Protein AF-A0A7V5UKC3-F1 (afdb_monomer_lite)

Secondary structure (DSSP, 8-state):
--------SSSSS------------HHHHHHHHHHHHHHHHHHHHHHHSSS-EEEEHHHHHHHHHHHHHHHHHHTHHHHT--HHHHHHHTTHHHHHHHHHHHHHHHHHHHHS--EEEEES--HHHHHHHHHHHHHHH-TT-EEETTEEEETTTTEEEEEEEEGGGTEEEEEE-SS---HHHHHHHHHHHHHHTT-

Foldseek 3Di:
DDDDDDPPPPPPPCDDPPDPPPPVPVVLVCQQQVLVVVLVVVVVVVLVDQAWDKDKVLVVLLSVLVSNVSNVVRPCVVVPDDVVCCVVPPPVVVVVVVVVSVVVSVVCSVPDFTKMKIFNAAPVRCVVLLVVLLCVLAVPWDDDPQWIDRVVLQFIWGWDGDPVSNMIMTTGPDPGHDPVSSVVSRVSSVVSSRD

Structure (mmCIF, N/CA/C/O backbone):
data_AF-A0A7V5UKC3-F1
#
_entry.id   AF-A0A7V5UKC3-F1
#
loop_
_atom_site.group_PDB
_atom_site.id
_atom_site.type_symbol
_atom_site.label_atom_id
_atom_site.label_alt_id
_atom_site.label_comp_id
_atom_site.label_asym_id
_atom_site.label_entity_id
_atom_site.label_seq_id
_atom_site.pdbx_PDB_ins_code
_atom_site.Cartn_x
_atom_site.Cartn_y
_atom_site.Cartn_z
_atom_site.occupancy
_atom_site.B_iso_or_equiv
_atom_site.auth_seq_id
_atom_site.auth_comp_id
_atom_site.auth_asym_id
_atom_site.auth_atom_id
_atom_site.pdbx_PDB_model_num
ATOM 1 N N . MET A 1 1 ? 51.705 -42.971 -57.603 1.00 43.75 1 MET A N 1
ATOM 2 C CA . MET A 1 1 ? 52.436 -42.879 -56.312 1.00 43.75 1 MET A CA 1
ATOM 3 C C . MET A 1 1 ? 53.560 -41.863 -56.487 1.00 43.75 1 MET A C 1
ATOM 5 O O . MET A 1 1 ? 54.234 -42.033 -57.495 1.00 43.75 1 MET A O 1
ATOM 9 N N . PRO A 1 2 ? 53.823 -40.864 -55.609 1.00 51.56 2 PRO A N 1
ATOM 10 C CA . PRO A 1 2 ? 53.130 -40.350 -54.404 1.00 51.56 2 PRO A CA 1
ATOM 11 C C . PRO A 1 2 ? 52.505 -38.937 -54.649 1.00 51.56 2 PRO A C 1
ATOM 13 O O . PRO A 1 2 ? 52.935 -38.226 -55.543 1.00 51.56 2 PRO A O 1
ATOM 16 N N . ILE A 1 3 ? 51.357 -38.528 -54.089 1.00 47.09 3 ILE A N 1
ATOM 17 C CA . ILE A 1 3 ? 50.979 -38.151 -52.702 1.00 47.09 3 ILE A CA 1
ATOM 18 C C . ILE A 1 3 ? 51.255 -36.666 -52.338 1.00 47.09 3 ILE A C 1
ATOM 20 O O . ILE A 1 3 ? 52.385 -36.247 -52.128 1.00 47.09 3 ILE A O 1
ATOM 24 N N . ARG A 1 4 ? 50.137 -35.945 -52.124 1.00 51.38 4 ARG A N 1
ATOM 25 C CA . ARG A 1 4 ? 49.897 -34.779 -51.237 1.00 51.38 4 ARG A CA 1
ATOM 26 C C . ARG A 1 4 ? 50.680 -33.475 -51.464 1.00 51.38 4 ARG A C 1
ATOM 28 O O . ARG A 1 4 ? 51.727 -33.265 -50.861 1.00 51.38 4 ARG A O 1
ATOM 35 N N . ARG A 1 5 ? 49.981 -32.460 -51.994 1.00 50.12 5 ARG A N 1
ATOM 36 C CA . ARG A 1 5 ? 50.023 -31.099 -51.417 1.00 50.12 5 ARG A CA 1
ATOM 37 C C . ARG A 1 5 ? 48.633 -30.467 -51.321 1.00 50.12 5 ARG A C 1
ATOM 39 O O . ARG A 1 5 ? 48.164 -29.780 -52.210 1.00 50.12 5 ARG A O 1
ATOM 46 N N . ARG A 1 6 ? 48.039 -30.705 -50.148 1.00 49.28 6 ARG A N 1
ATOM 47 C CA . ARG A 1 6 ? 47.403 -29.699 -49.279 1.00 49.28 6 ARG A CA 1
ATOM 48 C C . ARG A 1 6 ? 46.401 -28.741 -49.945 1.00 49.28 6 ARG A C 1
ATOM 50 O O . ARG A 1 6 ? 46.658 -27.553 -50.091 1.00 49.28 6 ARG A O 1
ATOM 57 N N . SER A 1 7 ? 45.193 -29.260 -50.133 1.00 48.78 7 SER A N 1
ATOM 58 C CA . SER A 1 7 ? 43.919 -28.549 -49.980 1.00 48.78 7 SER A CA 1
ATOM 59 C C . SER A 1 7 ? 43.815 -27.897 -48.588 1.00 48.78 7 SER A C 1
ATOM 61 O O . SER A 1 7 ? 43.267 -28.471 -47.647 1.00 48.78 7 SER A O 1
ATOM 63 N N . ARG A 1 8 ? 44.406 -26.713 -48.415 1.00 51.09 8 ARG A N 1
ATOM 64 C CA . ARG A 1 8 ? 44.384 -25.959 -47.149 1.00 51.09 8 ARG A CA 1
ATOM 65 C C . ARG A 1 8 ? 43.818 -24.550 -47.351 1.00 51.09 8 ARG A C 1
ATOM 67 O O . ARG A 1 8 ? 44.411 -23.584 -46.899 1.00 51.09 8 ARG A O 1
ATOM 74 N N . LEU A 1 9 ? 42.688 -24.452 -48.054 1.00 49.91 9 LEU A N 1
ATOM 75 C CA . LEU A 1 9 ? 41.934 -23.203 -48.255 1.00 49.91 9 LEU A CA 1
ATOM 76 C C . LEU A 1 9 ? 40.407 -23.413 -48.178 1.00 49.91 9 LEU A C 1
ATOM 78 O O . LEU A 1 9 ? 39.648 -22.678 -48.790 1.00 49.91 9 LEU A O 1
ATOM 82 N N . LEU A 1 10 ? 39.940 -24.419 -47.429 1.00 46.25 10 LEU A N 1
ATOM 83 C CA . LEU A 1 10 ? 38.507 -24.651 -47.169 1.00 46.25 10 LEU A CA 1
ATOM 84 C C . LEU A 1 10 ? 38.245 -25.011 -45.696 1.00 46.25 10 LEU A C 1
ATOM 86 O O . LEU A 1 10 ? 37.419 -25.860 -45.389 1.00 46.25 10 LEU A O 1
ATOM 90 N N . HIS A 1 11 ? 38.986 -24.400 -44.767 1.00 45.22 11 HIS A N 1
ATOM 91 C CA . HIS A 1 11 ? 38.807 -24.642 -43.327 1.00 45.22 11 HIS A CA 1
ATOM 92 C C . HIS A 1 11 ? 38.872 -23.359 -42.484 1.00 45.22 11 HIS A C 1
ATOM 94 O O . HIS A 1 11 ? 39.300 -23.387 -41.338 1.00 45.22 11 HIS A O 1
ATOM 100 N N . SER A 1 12 ? 38.453 -22.225 -43.054 1.00 47.75 12 SER A N 1
ATOM 101 C CA . SER A 1 12 ? 38.403 -20.927 -42.361 1.00 47.75 12 SER A CA 1
ATOM 102 C C . SER A 1 12 ? 37.066 -20.206 -42.581 1.00 47.75 12 SER A C 1
ATOM 104 O O . SER A 1 12 ? 37.036 -19.001 -42.797 1.00 47.75 12 SER A O 1
ATOM 106 N N . ALA A 1 13 ? 35.959 -20.949 -42.593 1.00 46.34 13 ALA A N 1
ATOM 107 C CA . ALA A 1 13 ? 34.610 -20.377 -42.679 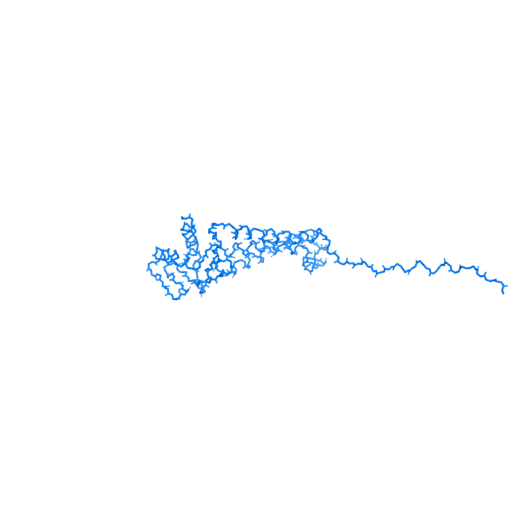1.00 46.34 13 ALA A CA 1
ATOM 108 C C . ALA A 1 13 ? 33.575 -21.229 -41.924 1.00 46.34 13 ALA A C 1
ATOM 110 O O . ALA A 1 13 ? 32.443 -21.390 -42.361 1.00 46.34 13 ALA A O 1
ATOM 111 N N . CYS A 1 14 ? 33.983 -21.820 -40.803 1.00 44.91 14 CYS A N 1
ATOM 112 C CA . CYS A 1 14 ? 33.059 -22.435 -39.857 1.00 44.91 14 CYS A CA 1
ATOM 113 C C . CYS A 1 14 ? 33.517 -22.031 -38.454 1.00 44.91 14 CYS A C 1
ATOM 115 O O . CYS A 1 14 ? 34.007 -22.848 -37.677 1.00 44.91 14 CYS A O 1
ATOM 117 N N . GLU A 1 15 ? 33.469 -20.720 -38.189 1.00 48.25 15 GLU A N 1
ATOM 118 C CA . GLU A 1 15 ? 33.392 -20.251 -36.810 1.00 48.25 15 GLU A CA 1
ATOM 119 C C . GLU A 1 15 ? 32.086 -20.787 -36.214 1.00 48.25 15 GLU A C 1
ATOM 121 O O . GLU A 1 15 ? 31.033 -20.713 -36.860 1.00 48.25 15 GLU A O 1
ATOM 126 N N . PRO A 1 16 ? 32.132 -21.362 -35.008 1.00 45.09 16 PRO A N 1
ATOM 127 C CA . PRO A 1 16 ? 30.954 -21.914 -34.384 1.00 45.09 16 PRO A CA 1
ATOM 128 C C . PRO A 1 16 ? 30.033 -20.763 -33.966 1.00 45.09 16 PRO A C 1
ATOM 130 O O . PRO A 1 16 ? 30.313 -20.020 -33.029 1.00 45.09 16 PRO A O 1
ATOM 133 N N . LEU A 1 17 ? 28.887 -20.667 -34.643 1.00 48.59 17 LEU A N 1
ATOM 134 C CA . LEU A 1 17 ? 27.650 -20.028 -34.181 1.00 48.59 17 LEU A CA 1
ATOM 135 C C . LEU A 1 17 ? 27.109 -20.755 -32.928 1.00 48.59 17 LEU A C 1
ATOM 137 O O . LEU A 1 17 ? 26.008 -21.295 -32.920 1.00 48.59 17 LEU A O 1
ATOM 141 N N . LEU A 1 18 ? 27.907 -20.819 -31.865 1.00 47.59 18 LEU A N 1
ATOM 142 C CA . LEU A 1 18 ? 27.577 -21.417 -30.573 1.00 47.59 18 LEU A CA 1
ATOM 143 C C . LEU A 1 18 ? 28.137 -20.493 -29.498 1.00 47.59 18 LEU A C 1
ATOM 145 O O . LEU A 1 18 ? 29.293 -20.606 -29.105 1.00 47.59 18 LEU A O 1
ATOM 149 N N . GLY A 1 19 ? 27.314 -19.545 -29.052 1.00 42.69 19 GLY A N 1
ATOM 150 C CA . GLY A 1 19 ? 27.711 -18.661 -27.961 1.00 42.69 19 GLY A CA 1
ATOM 151 C C . GLY A 1 19 ? 27.023 -17.308 -27.886 1.00 42.69 19 GLY A C 1
ATOM 152 O O . GLY A 1 19 ? 27.437 -16.495 -27.071 1.00 42.69 19 GLY A O 1
ATOM 153 N N . ARG A 1 20 ? 25.951 -17.040 -28.645 1.00 44.97 20 ARG A N 1
ATOM 154 C CA . ARG A 1 20 ? 25.008 -15.979 -28.257 1.00 44.97 20 ARG A CA 1
ATOM 155 C C . ARG A 1 20 ? 24.122 -16.524 -27.137 1.00 44.97 20 ARG A C 1
ATOM 157 O O . ARG A 1 20 ? 22.919 -16.685 -27.299 1.00 44.97 20 ARG A O 1
ATOM 164 N N . SER A 1 21 ? 24.746 -16.881 -26.015 1.00 45.66 21 SER A N 1
ATOM 165 C CA . SER A 1 21 ? 24.025 -16.948 -24.757 1.00 45.66 21 SER A CA 1
ATOM 166 C C . SER A 1 21 ? 23.464 -15.552 -24.570 1.00 45.66 21 SER A C 1
ATOM 168 O O . SER A 1 21 ? 24.220 -14.598 -24.404 1.00 45.66 21 SER A O 1
ATOM 170 N N . SER A 1 22 ? 22.147 -15.426 -24.649 1.00 51.44 22 SER A N 1
ATOM 171 C CA . SER A 1 22 ? 21.369 -14.314 -24.116 1.00 51.44 22 SER A CA 1
ATOM 172 C C . SER A 1 22 ? 21.544 -14.287 -22.592 1.00 51.44 22 SER A C 1
ATOM 174 O O . SER A 1 22 ? 20.605 -14.436 -21.818 1.00 51.44 22 SER A O 1
ATOM 176 N N . ALA A 1 23 ? 22.795 -14.166 -22.146 1.00 50.47 23 ALA A N 1
ATOM 177 C CA . ALA A 1 23 ? 23.121 -13.738 -20.814 1.00 50.47 23 ALA A CA 1
ATOM 178 C C . ALA A 1 23 ? 22.659 -12.291 -20.787 1.00 50.47 23 ALA A C 1
ATOM 180 O O . ALA A 1 23 ? 23.268 -11.429 -21.412 1.00 50.47 23 ALA A O 1
ATOM 181 N N . ILE A 1 24 ? 21.512 -12.056 -20.157 1.00 56.19 24 ILE A N 1
ATOM 182 C CA . ILE A 1 24 ? 21.111 -10.714 -19.759 1.00 56.19 24 ILE A CA 1
ATOM 183 C C . ILE A 1 24 ? 22.354 -10.082 -19.133 1.00 56.19 24 ILE A C 1
ATOM 185 O O . ILE A 1 24 ? 22.892 -10.647 -18.176 1.00 56.19 24 ILE A O 1
ATOM 189 N N . ASP A 1 25 ? 22.837 -8.980 -19.711 1.00 64.69 25 ASP A N 1
ATOM 190 C CA . ASP A 1 25 ? 24.032 -8.308 -19.216 1.00 64.69 25 ASP A CA 1
ATOM 191 C C . ASP A 1 25 ? 23.873 -8.119 -17.702 1.00 64.69 25 ASP A C 1
ATOM 193 O O . ASP A 1 25 ? 22.851 -7.576 -17.265 1.00 64.69 25 ASP A O 1
ATOM 197 N N . PRO A 1 26 ? 24.830 -8.574 -16.872 1.00 61.25 26 PRO A N 1
ATOM 198 C CA . PRO A 1 26 ? 24.689 -8.541 -15.418 1.00 61.25 26 PRO A CA 1
ATOM 199 C C . PRO A 1 26 ? 24.327 -7.146 -14.904 1.00 61.25 26 PRO A C 1
ATOM 201 O O . PRO A 1 26 ? 23.575 -7.006 -13.944 1.00 61.25 26 PRO A O 1
ATOM 204 N N . LEU A 1 27 ? 24.803 -6.109 -15.596 1.00 58.09 27 LEU A N 1
ATOM 205 C CA . LEU A 1 27 ? 24.480 -4.711 -15.345 1.00 58.09 27 LEU A CA 1
ATOM 206 C C . LEU A 1 27 ? 22.993 -4.392 -15.597 1.00 58.09 27 LEU A C 1
ATOM 208 O O . LEU A 1 27 ? 22.346 -3.791 -14.742 1.00 58.09 27 LEU A O 1
ATOM 212 N N . HIS A 1 28 ? 22.433 -4.845 -16.721 1.00 58.34 28 HIS A N 1
ATOM 213 C CA . HIS A 1 28 ? 21.011 -4.692 -17.044 1.00 58.34 28 HIS A CA 1
ATOM 214 C C . HIS A 1 28 ? 20.133 -5.466 -16.061 1.00 58.34 28 HIS A C 1
ATOM 216 O O . HIS A 1 28 ? 19.150 -4.923 -15.562 1.00 58.34 28 HIS A O 1
ATOM 222 N N . LEU A 1 29 ? 20.527 -6.692 -15.702 1.00 63.44 29 LEU A N 1
ATOM 223 C CA . LEU A 1 29 ? 19.838 -7.486 -14.685 1.00 63.44 29 LEU A CA 1
ATOM 224 C C . LEU A 1 29 ? 19.842 -6.773 -13.321 1.00 63.44 29 LEU A C 1
ATOM 226 O O . LEU A 1 29 ? 18.815 -6.728 -12.651 1.00 63.44 29 LEU A O 1
ATOM 230 N N . SER A 1 30 ? 20.973 -6.175 -12.934 1.00 59.47 30 SER A N 1
ATOM 231 C CA . SER A 1 30 ? 21.142 -5.463 -11.657 1.00 59.47 30 SER A CA 1
ATOM 232 C C . SER A 1 30 ? 20.312 -4.183 -11.577 1.00 59.47 30 SER A C 1
ATOM 234 O O . SER A 1 30 ? 19.730 -3.895 -10.536 1.00 59.47 30 SER A O 1
ATOM 236 N N . ILE A 1 31 ? 20.223 -3.423 -12.671 1.00 61.62 31 ILE A N 1
ATOM 237 C CA . ILE A 1 31 ? 19.377 -2.221 -12.753 1.00 61.62 31 ILE A CA 1
ATOM 238 C C . ILE A 1 31 ? 17.894 -2.608 -12.710 1.00 61.62 31 ILE A C 1
ATOM 240 O O . ILE A 1 31 ? 17.093 -1.933 -12.065 1.00 61.62 31 ILE A O 1
ATOM 244 N N . ALA A 1 32 ? 17.539 -3.728 -13.341 1.00 59.28 32 ALA A N 1
ATOM 245 C CA . ALA A 1 32 ? 16.173 -4.224 -13.397 1.00 59.28 32 ALA A CA 1
ATOM 246 C C . ALA A 1 32 ? 15.708 -4.787 -12.033 1.00 59.28 32 ALA A C 1
ATOM 248 O O . ALA A 1 32 ? 14.597 -4.501 -11.589 1.00 59.28 32 ALA A O 1
ATOM 249 N N . LEU A 1 33 ? 16.553 -5.569 -11.349 1.00 59.69 33 LEU A N 1
ATOM 250 C CA . LEU A 1 33 ? 16.242 -6.203 -10.059 1.00 59.69 33 LEU A CA 1
ATOM 251 C C . LEU A 1 33 ? 16.568 -5.339 -8.841 1.00 59.69 33 LEU A C 1
ATOM 253 O O . LEU A 1 33 ? 16.040 -5.614 -7.768 1.00 59.69 33 LEU A O 1
ATOM 257 N N . GLY A 1 34 ? 17.416 -4.320 -8.972 1.00 61.44 34 GLY A N 1
ATOM 258 C CA . GLY A 1 34 ? 17.880 -3.497 -7.854 1.00 61.44 34 GLY A CA 1
ATOM 259 C C . GLY A 1 34 ? 16.736 -2.884 -7.040 1.00 61.44 34 GLY A C 1
ATOM 260 O O . GLY A 1 34 ? 16.675 -3.112 -5.832 1.00 61.44 34 GLY A O 1
ATOM 261 N N . PRO A 1 35 ? 15.781 -2.173 -7.664 1.00 62.56 35 PRO A N 1
ATOM 262 C CA . PRO A 1 35 ? 14.680 -1.555 -6.926 1.00 62.56 35 PRO A CA 1
ATOM 263 C C . PRO A 1 35 ? 13.723 -2.587 -6.309 1.00 62.56 35 PRO A C 1
ATOM 265 O O . PRO A 1 35 ? 13.251 -2.394 -5.188 1.00 62.56 35 PRO A O 1
ATOM 268 N N . LEU A 1 36 ? 13.499 -3.722 -6.983 1.00 60.12 36 LEU A N 1
ATOM 269 C CA . LEU A 1 36 ? 12.710 -4.839 -6.454 1.00 60.12 36 LEU A CA 1
ATOM 270 C C . LEU A 1 36 ? 13.391 -5.494 -5.244 1.00 60.12 36 LEU A C 1
ATOM 272 O O . LEU A 1 36 ? 12.741 -5.756 -4.233 1.00 60.12 36 LEU A O 1
ATOM 276 N N . ALA A 1 37 ? 14.703 -5.715 -5.316 1.00 59.25 37 ALA A N 1
ATOM 277 C CA . ALA A 1 37 ? 15.492 -6.251 -4.217 1.00 59.25 37 ALA A CA 1
ATOM 278 C C . ALA A 1 37 ? 15.480 -5.298 -3.016 1.00 59.25 37 ALA A C 1
ATOM 280 O O . ALA A 1 37 ? 15.270 -5.747 -1.894 1.00 59.25 37 ALA A O 1
ATOM 281 N N . VAL A 1 38 ? 15.616 -3.986 -3.241 1.00 66.38 38 VAL A N 1
ATOM 282 C CA . VAL A 1 38 ? 15.502 -2.969 -2.183 1.00 66.38 38 VAL A CA 1
ATOM 283 C C . VAL A 1 38 ? 14.120 -3.006 -1.529 1.00 66.38 38 VAL A C 1
ATOM 285 O O . VAL A 1 38 ? 14.041 -2.964 -0.304 1.00 66.38 38 VAL A O 1
ATOM 288 N N . TYR A 1 39 ? 13.043 -3.147 -2.307 1.00 65.56 39 TYR A N 1
ATOM 289 C CA . TYR A 1 39 ? 11.687 -3.272 -1.768 1.00 65.56 39 TYR A CA 1
ATOM 290 C C . TYR A 1 39 ? 11.511 -4.531 -0.914 1.00 65.56 39 TYR A C 1
ATOM 292 O O . TYR A 1 39 ? 11.032 -4.441 0.213 1.00 65.56 39 TYR A O 1
ATOM 300 N N . VAL A 1 40 ? 11.945 -5.696 -1.407 1.00 66.44 40 VAL A N 1
ATOM 301 C CA . VAL A 1 40 ? 11.857 -6.962 -0.660 1.00 66.44 40 VAL A CA 1
ATOM 302 C C . VAL A 1 40 ? 12.726 -6.922 0.599 1.00 66.44 40 VAL A C 1
ATOM 304 O O . VAL A 1 40 ? 12.301 -7.401 1.647 1.00 66.44 40 VAL A O 1
ATOM 307 N N . VAL A 1 41 ? 13.911 -6.310 0.533 1.00 65.88 41 VAL A N 1
ATOM 308 C CA . VAL A 1 41 ? 14.791 -6.120 1.694 1.00 65.88 41 VAL A CA 1
ATOM 309 C C . VAL A 1 41 ? 14.161 -5.165 2.706 1.00 65.88 41 VAL A C 1
ATOM 311 O O . VAL A 1 41 ? 14.159 -5.477 3.890 1.00 65.88 41 VAL A O 1
ATOM 314 N N . LEU A 1 42 ? 13.575 -4.044 2.276 1.00 64.88 42 LEU A N 1
ATOM 315 C CA . LEU A 1 42 ? 12.849 -3.125 3.159 1.00 64.88 42 LEU A CA 1
ATOM 316 C C . LEU A 1 42 ? 11.640 -3.799 3.805 1.00 64.88 42 LEU A C 1
ATOM 318 O O . LEU A 1 42 ? 11.467 -3.698 5.015 1.00 64.88 42 LEU A O 1
ATOM 322 N N . LEU A 1 43 ? 10.838 -4.527 3.028 1.00 64.38 43 LEU A N 1
ATOM 323 C CA . LEU A 1 43 ? 9.694 -5.278 3.535 1.00 64.38 43 LEU A CA 1
ATOM 324 C C . LEU A 1 43 ? 10.142 -6.362 4.525 1.00 64.38 43 LEU A C 1
ATOM 326 O O . LEU A 1 43 ? 9.538 -6.528 5.581 1.00 64.38 43 LEU A O 1
ATOM 330 N N . GLY A 1 44 ? 11.245 -7.049 4.225 1.00 58.22 44 GLY A N 1
ATOM 331 C CA . GLY A 1 44 ? 11.883 -8.013 5.116 1.00 58.22 44 GLY A CA 1
ATOM 332 C C . GLY A 1 44 ? 12.390 -7.374 6.409 1.00 58.22 44 GLY A C 1
ATOM 333 O O . GLY A 1 44 ? 12.148 -7.909 7.486 1.00 58.22 44 GLY A O 1
ATOM 334 N N . LEU A 1 45 ? 13.025 -6.202 6.334 1.00 61.00 45 LEU A N 1
ATOM 335 C CA . LEU A 1 45 ? 13.481 -5.433 7.497 1.00 61.00 45 LEU A CA 1
ATOM 336 C C . LEU A 1 45 ? 12.306 -4.946 8.353 1.00 61.00 45 LEU A C 1
ATOM 338 O O . LEU A 1 45 ? 12.377 -5.014 9.580 1.00 61.00 45 LEU A O 1
ATOM 342 N N . ILE A 1 46 ? 11.216 -4.499 7.728 1.00 64.44 46 ILE A N 1
ATOM 343 C CA . ILE A 1 46 ? 9.969 -4.116 8.403 1.00 64.44 46 ILE A CA 1
ATOM 344 C C . ILE A 1 46 ? 9.347 -5.333 9.097 1.00 64.44 46 ILE A C 1
ATOM 346 O O . ILE A 1 46 ? 8.940 -5.227 10.248 1.00 64.44 46 ILE A O 1
ATOM 350 N N . ASN A 1 47 ? 9.340 -6.498 8.448 1.00 60.28 47 ASN A N 1
ATOM 351 C CA . ASN A 1 47 ? 8.811 -7.738 9.018 1.00 60.28 47 ASN A CA 1
ATOM 352 C C . ASN A 1 47 ? 9.692 -8.307 10.153 1.00 60.28 47 ASN A C 1
ATOM 354 O O . ASN A 1 47 ? 9.194 -8.908 11.100 1.00 60.28 47 ASN A O 1
ATOM 358 N N . ILE A 1 48 ? 11.012 -8.093 10.096 1.00 56.91 48 ILE A N 1
ATOM 359 C CA . ILE A 1 48 ? 11.960 -8.442 11.172 1.00 56.91 48 ILE A CA 1
ATOM 360 C C . ILE A 1 48 ? 11.879 -7.442 12.340 1.00 56.91 48 ILE A C 1
ATOM 362 O O . ILE A 1 48 ? 12.243 -7.760 13.478 1.00 56.91 48 ILE A O 1
ATOM 366 N N . SER A 1 49 ? 11.391 -6.228 12.084 1.00 49.59 49 SER A N 1
ATOM 367 C CA . SER A 1 49 ? 11.246 -5.197 13.104 1.00 49.59 49 SER A CA 1
ATOM 368 C C . SER A 1 49 ? 10.126 -5.557 14.078 1.00 49.59 49 SER A C 1
ATOM 370 O O . SER A 1 49 ? 8.973 -5.732 13.709 1.00 49.59 49 SER A O 1
ATOM 372 N N . ARG A 1 50 ? 10.450 -5.603 15.374 1.00 53.47 50 ARG A N 1
ATOM 373 C CA . ARG A 1 50 ? 9.507 -5.963 16.452 1.00 53.47 50 ARG A CA 1
ATOM 374 C C . ARG A 1 50 ? 8.473 -4.877 16.786 1.00 53.47 50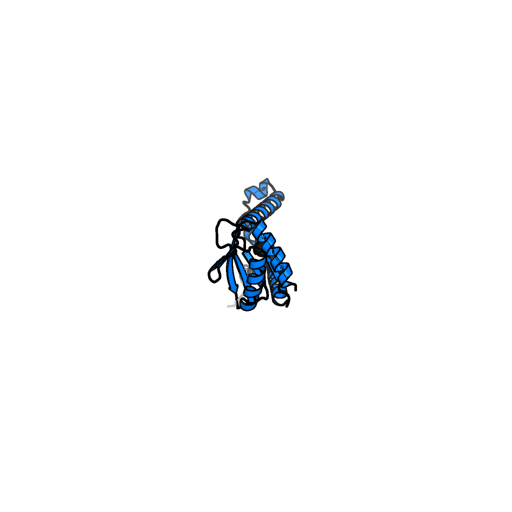 ARG A C 1
ATOM 376 O O . ARG A 1 50 ? 7.799 -4.986 17.805 1.00 53.47 50 ARG A O 1
ATOM 383 N N . ARG A 1 51 ? 8.379 -3.807 15.991 1.00 49.22 51 ARG A N 1
ATOM 384 C CA . ARG A 1 51 ? 7.464 -2.684 16.238 1.00 49.22 51 ARG A CA 1
ATOM 385 C C . ARG A 1 51 ? 6.292 -2.766 15.262 1.00 49.22 51 ARG A C 1
ATOM 387 O O . ARG A 1 51 ? 6.553 -2.920 14.070 1.00 49.22 51 ARG A O 1
ATOM 394 N N . PRO A 1 52 ? 5.039 -2.661 15.731 1.00 57.94 52 PRO A N 1
ATOM 395 C CA . PRO A 1 52 ? 3.882 -2.667 14.849 1.00 57.94 52 PRO A CA 1
ATOM 396 C C . PRO A 1 52 ? 3.961 -1.456 13.914 1.00 57.94 52 PRO A C 1
ATOM 398 O O . PRO A 1 52 ? 3.974 -0.303 14.351 1.00 57.94 52 PRO A O 1
ATOM 401 N N . LEU A 1 53 ? 4.087 -1.728 12.617 1.00 63.19 53 LEU A N 1
ATOM 402 C CA . LEU A 1 53 ? 4.179 -0.710 11.578 1.00 63.19 53 LEU A CA 1
ATOM 403 C C . LEU A 1 53 ? 2.902 -0.736 10.752 1.00 63.19 53 LEU A C 1
ATOM 405 O O . LEU A 1 53 ? 2.508 -1.757 10.192 1.00 63.19 53 LEU A O 1
ATOM 409 N N . MET A 1 54 ? 2.263 0.422 10.704 1.00 64.12 54 MET A N 1
ATOM 410 C CA . MET A 1 54 ? 1.018 0.645 9.997 1.00 64.12 54 MET A CA 1
ATOM 411 C C . MET A 1 54 ? 1.323 1.386 8.703 1.00 64.12 54 MET A C 1
ATOM 413 O O . MET A 1 54 ? 1.956 2.443 8.716 1.00 64.12 54 MET A O 1
ATOM 417 N N . THR A 1 55 ? 0.892 0.832 7.579 1.00 67.12 55 THR A N 1
ATOM 418 C CA . THR A 1 55 ? 1.052 1.466 6.270 1.00 67.12 55 THR A CA 1
ATOM 419 C C . THR A 1 55 ? -0.233 1.338 5.472 1.00 67.12 55 THR A C 1
ATOM 421 O O . THR A 1 55 ? -0.950 0.336 5.540 1.00 67.12 55 THR A O 1
ATOM 424 N N . SER A 1 56 ? -0.557 2.390 4.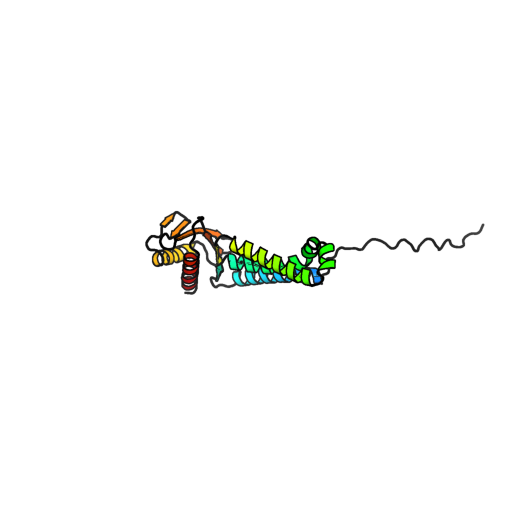723 1.00 71.69 56 SER A N 1
ATOM 425 C CA . SER A 1 56 ? -1.663 2.339 3.783 1.00 71.69 56 SER A CA 1
ATOM 426 C C . SER A 1 56 ? -1.256 1.477 2.592 1.00 71.69 56 SER A C 1
ATOM 428 O O . SER A 1 56 ? -0.163 1.606 2.039 1.00 71.69 56 SER A O 1
ATOM 430 N N . GLY A 1 57 ? -2.150 0.608 2.135 1.00 62.69 57 GLY A N 1
ATOM 431 C CA . GLY A 1 57 ? -1.863 -0.233 0.979 1.00 62.69 57 GLY A CA 1
ATOM 432 C C . GLY A 1 57 ? -1.727 0.545 -0.329 1.00 62.69 57 GLY A C 1
ATOM 433 O O . GLY A 1 57 ? -1.295 -0.043 -1.317 1.00 62.69 57 GLY A O 1
ATOM 434 N N . ALA A 1 58 ? -2.073 1.838 -0.339 1.00 61.84 58 ALA A N 1
ATOM 435 C CA . ALA A 1 58 ? -1.744 2.776 -1.408 1.00 61.84 58 ALA A CA 1
ATOM 436 C C . ALA A 1 58 ? -0.258 3.176 -1.383 1.00 61.84 58 ALA A C 1
ATOM 438 O O . ALA A 1 58 ? 0.370 3.208 -2.437 1.00 61.84 58 ALA A O 1
ATOM 439 N N . ARG A 1 59 ? 0.334 3.421 -0.200 1.00 64.25 59 ARG A N 1
ATOM 440 C CA . ARG A 1 59 ? 1.789 3.635 -0.061 1.00 64.25 59 ARG A CA 1
ATOM 441 C C . ARG A 1 59 ? 2.569 2.376 -0.424 1.00 64.25 59 ARG A C 1
ATOM 443 O O . ARG A 1 59 ? 3.569 2.480 -1.121 1.00 64.25 59 ARG A O 1
ATOM 450 N N . ASP A 1 60 ? 2.082 1.213 -0.000 1.00 65.38 60 ASP A N 1
ATOM 451 C CA . ASP A 1 60 ? 2.656 -0.091 -0.357 1.00 65.38 60 ASP A CA 1
ATOM 452 C C . ASP A 1 60 ? 2.618 -0.322 -1.878 1.00 65.38 60 ASP A C 1
ATOM 454 O O . ASP A 1 60 ? 3.637 -0.613 -2.496 1.00 65.38 60 ASP A O 1
ATOM 458 N N . LEU A 1 61 ? 1.471 -0.053 -2.517 1.00 65.00 61 LEU A N 1
ATOM 459 C CA . LEU A 1 61 ? 1.322 -0.157 -3.971 1.00 65.00 61 LEU A CA 1
ATOM 460 C C . LEU A 1 61 ? 2.186 0.858 -4.730 1.00 65.00 61 LEU A C 1
ATOM 462 O O . LEU A 1 61 ? 2.748 0.521 -5.767 1.00 65.00 61 LEU A O 1
ATOM 466 N N . ALA A 1 62 ? 2.31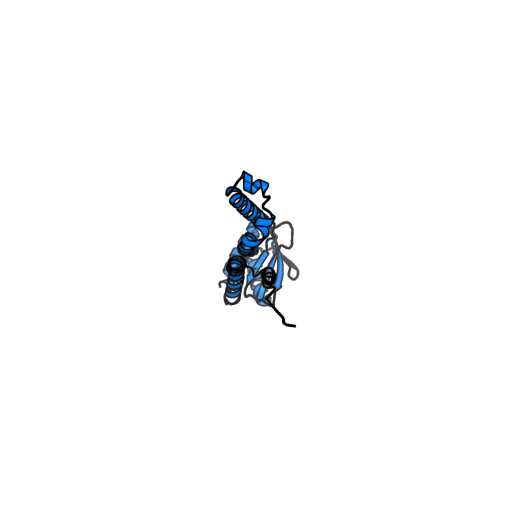3 2.086 -4.223 1.00 61.69 62 ALA A N 1
ATOM 467 C CA . ALA A 1 62 ? 3.179 3.101 -4.812 1.00 61.69 62 ALA A CA 1
ATOM 468 C C . ALA A 1 62 ? 4.660 2.715 -4.689 1.00 61.69 62 ALA A C 1
ATOM 470 O O . ALA A 1 62 ? 5.404 2.833 -5.659 1.00 61.69 62 ALA A O 1
ATOM 471 N N . ALA A 1 63 ? 5.082 2.204 -3.530 1.00 66.44 63 ALA A N 1
ATOM 472 C CA . ALA A 1 63 ? 6.436 1.708 -3.317 1.00 66.44 63 ALA A CA 1
ATOM 473 C C . ALA A 1 63 ? 6.737 0.495 -4.208 1.00 66.44 63 ALA A C 1
ATOM 475 O O . ALA A 1 63 ? 7.798 0.444 -4.824 1.00 66.44 63 ALA A O 1
ATOM 476 N N . LEU A 1 64 ? 5.784 -0.428 -4.355 1.00 66.56 64 LEU A N 1
ATOM 477 C CA . LEU A 1 64 ? 5.888 -1.565 -5.265 1.00 66.56 64 LEU A CA 1
ATOM 478 C C . LEU A 1 64 ? 5.917 -1.118 -6.734 1.00 66.56 64 LEU A C 1
ATOM 480 O O . LEU A 1 64 ? 6.707 -1.633 -7.516 1.00 66.56 64 LEU A O 1
ATOM 484 N N . GLY A 1 65 ? 5.122 -0.118 -7.113 1.00 63.50 65 GLY A N 1
ATOM 485 C CA . GLY A 1 65 ? 5.152 0.479 -8.449 1.00 63.50 65 GLY A CA 1
ATOM 486 C C . GLY A 1 65 ? 6.482 1.165 -8.763 1.00 63.50 65 GLY A C 1
ATOM 487 O O . GLY A 1 65 ? 7.027 0.979 -9.848 1.00 63.50 65 GLY A O 1
ATOM 488 N N . LEU A 1 66 ? 7.060 1.886 -7.797 1.00 64.62 66 LEU A N 1
ATOM 489 C CA . LEU A 1 66 ? 8.413 2.439 -7.906 1.00 64.62 66 LEU A CA 1
ATOM 490 C C . LEU A 1 66 ? 9.469 1.330 -7.980 1.00 64.62 66 LEU A C 1
ATOM 492 O O . LEU A 1 66 ? 10.392 1.419 -8.786 1.00 64.62 66 LEU A O 1
ATOM 496 N N . ALA A 1 67 ? 9.318 0.254 -7.212 1.00 62.59 67 ALA A N 1
ATOM 497 C CA . ALA A 1 67 ? 10.213 -0.898 -7.260 1.00 62.59 67 ALA A CA 1
ATOM 498 C C . ALA A 1 67 ? 10.140 -1.648 -8.604 1.00 62.59 67 ALA A C 1
ATOM 500 O O . ALA A 1 67 ? 11.152 -2.114 -9.119 1.00 62.59 67 ALA A O 1
ATOM 501 N N . LEU A 1 68 ? 8.958 -1.721 -9.217 1.00 65.44 68 LEU A N 1
ATOM 502 C CA . LEU A 1 68 ? 8.770 -2.303 -10.546 1.00 65.44 68 LEU A CA 1
ATOM 503 C C . LEU A 1 68 ? 9.162 -1.347 -11.680 1.00 65.44 68 LEU A C 1
ATOM 505 O O . LEU A 1 68 ? 9.443 -1.808 -12.786 1.00 65.44 68 LEU A O 1
ATOM 509 N N . SER A 1 69 ? 9.247 -0.037 -11.419 1.00 63.44 69 SER A N 1
ATOM 510 C CA . SER A 1 69 ? 9.626 0.953 -12.435 1.00 63.44 69 SER A CA 1
ATOM 511 C C . SER A 1 69 ? 11.022 0.691 -13.018 1.00 63.44 69 SER A C 1
ATOM 513 O O . SER A 1 69 ? 11.221 0.869 -14.217 1.00 63.44 69 SER A O 1
ATOM 515 N N . GLY A 1 70 ? 11.955 0.151 -12.221 1.00 60.31 70 GLY A N 1
ATOM 516 C CA . GLY A 1 70 ? 13.280 -0.266 -12.702 1.00 60.31 70 GLY A CA 1
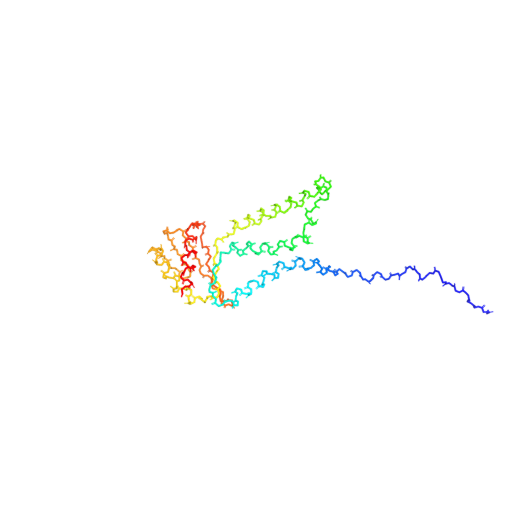ATOM 517 C C . GLY A 1 70 ? 13.234 -1.424 -13.701 1.00 60.31 70 GLY A C 1
ATOM 518 O O . GLY A 1 70 ? 13.993 -1.441 -14.667 1.00 60.31 70 GLY A O 1
ATOM 519 N N . TRP A 1 71 ? 12.287 -2.350 -13.532 1.00 56.72 71 TRP A N 1
ATOM 520 C CA . TRP A 1 71 ? 12.054 -3.453 -14.470 1.00 56.72 71 TRP A CA 1
ATOM 521 C C . TRP A 1 71 ? 11.450 -2.960 -15.794 1.00 56.72 71 TRP A C 1
ATOM 523 O O . TRP A 1 71 ? 11.731 -3.496 -16.866 1.00 56.72 71 TRP A O 1
ATOM 533 N N . MET A 1 72 ? 10.672 -1.881 -15.728 1.00 59.16 72 MET A N 1
ATOM 534 C CA . MET A 1 72 ? 10.041 -1.244 -16.883 1.00 59.16 72 MET A CA 1
ATOM 535 C C . MET A 1 72 ? 11.005 -0.463 -17.772 1.00 59.16 72 MET A C 1
ATOM 537 O O . MET A 1 72 ? 10.814 -0.404 -18.986 1.00 59.16 72 MET A O 1
ATOM 541 N N . VAL A 1 73 ? 12.052 0.109 -17.177 1.00 58.66 73 VAL A N 1
ATOM 542 C CA . VAL A 1 73 ? 13.092 0.825 -17.922 1.00 58.66 73 VAL A CA 1
ATOM 543 C C . VAL A 1 73 ? 13.929 -0.131 -18.777 1.00 58.66 73 VAL A C 1
ATOM 545 O O . VAL A 1 73 ? 14.380 0.260 -19.847 1.00 58.66 73 VAL A O 1
ATOM 548 N N . VAL A 1 74 ? 14.103 -1.383 -18.340 1.00 57.84 74 VAL A N 1
ATOM 549 C CA . VAL A 1 74 ? 15.016 -2.347 -18.981 1.00 57.84 74 VAL A CA 1
ATOM 550 C C . VAL A 1 74 ? 14.338 -3.239 -20.033 1.00 57.84 74 VAL A C 1
ATOM 552 O O . VAL A 1 74 ? 15.027 -3.721 -20.923 1.00 57.84 74 VAL A O 1
ATOM 555 N N . GLY A 1 75 ? 13.021 -3.478 -19.962 1.00 60.75 75 GLY A N 1
ATOM 556 C CA . GLY A 1 75 ? 12.336 -4.430 -20.859 1.00 60.75 75 GLY A CA 1
ATOM 557 C C . GLY A 1 75 ? 11.300 -3.812 -21.813 1.00 60.75 75 GLY A C 1
ATOM 558 O O . GLY A 1 75 ? 11.519 -3.788 -23.020 1.00 60.75 75 GLY A O 1
ATOM 559 N N . PRO A 1 76 ? 10.139 -3.334 -21.325 1.00 56.50 76 PRO A N 1
ATOM 560 C CA . PRO A 1 76 ? 9.022 -2.945 -22.192 1.00 56.50 76 PRO A CA 1
ATOM 561 C C . PRO A 1 76 ? 9.164 -1.584 -22.883 1.00 56.50 76 PRO A C 1
ATOM 563 O O . PRO A 1 76 ? 8.473 -1.362 -23.873 1.00 56.50 76 PRO A O 1
ATOM 566 N N . MET A 1 77 ? 9.999 -0.659 -22.387 1.00 57.97 77 MET A N 1
ATOM 567 C CA . MET A 1 77 ? 10.077 0.684 -22.984 1.00 57.97 77 MET A CA 1
ATOM 568 C C . MET A 1 77 ? 10.554 0.668 -24.438 1.00 57.97 77 MET A C 1
ATOM 570 O O . MET A 1 77 ? 10.067 1.483 -25.210 1.00 57.97 77 MET A O 1
ATOM 574 N N . GLU A 1 78 ? 11.407 -0.282 -24.835 1.00 56.94 78 GLU A N 1
ATOM 575 C CA . GLU A 1 78 ? 11.768 -0.474 -26.247 1.00 56.94 78 GLU A CA 1
ATOM 576 C C . GLU A 1 78 ? 10.610 -1.060 -27.070 1.00 56.94 78 GLU A C 1
ATOM 578 O O . GLU A 1 78 ? 10.436 -0.704 -28.231 1.00 56.94 78 GLU A O 1
ATOM 583 N N . LEU A 1 79 ? 9.762 -1.899 -26.461 1.00 60.47 79 LEU A N 1
ATOM 584 C CA . LEU A 1 79 ? 8.608 -2.514 -27.129 1.00 60.47 79 LEU A CA 1
ATOM 585 C C . LEU A 1 79 ? 7.472 -1.513 -27.398 1.00 60.47 79 LEU A C 1
ATOM 587 O O . LEU A 1 79 ? 6.736 -1.652 -28.373 1.00 60.47 79 LEU A O 1
ATOM 591 N N . PHE A 1 80 ? 7.319 -0.514 -26.525 1.00 60.56 80 PHE A N 1
ATOM 592 C CA . PHE A 1 80 ? 6.333 0.565 -26.648 1.00 60.56 80 PHE A CA 1
ATOM 593 C C . PHE A 1 80 ? 6.886 1.818 -27.338 1.00 60.56 80 PHE A C 1
ATOM 595 O O . PHE A 1 80 ? 6.189 2.832 -27.389 1.00 60.56 80 PHE A O 1
ATOM 602 N N . LEU A 1 81 ? 8.112 1.766 -27.873 1.00 65.06 81 LEU A N 1
ATOM 603 C CA . LEU A 1 81 ? 8.729 2.854 -28.625 1.00 65.06 81 LEU A CA 1
ATOM 604 C C . LEU A 1 81 ? 8.468 2.647 -30.130 1.00 65.06 81 LEU A C 1
ATOM 606 O O . LEU A 1 81 ? 9.242 1.968 -30.801 1.00 65.06 81 LEU A O 1
ATOM 610 N N . PRO A 1 82 ? 7.400 3.211 -30.725 1.00 65.62 82 PRO A N 1
ATOM 611 C CA . PRO A 1 82 ? 7.292 3.218 -32.175 1.00 65.62 82 PRO A CA 1
ATOM 612 C C . PRO A 1 82 ? 8.475 4.012 -32.741 1.00 65.62 82 PRO A C 1
ATOM 614 O O . PRO A 1 82 ? 8.630 5.198 -32.442 1.00 65.62 82 PRO A O 1
ATOM 617 N N . GLU A 1 83 ? 9.302 3.372 -33.573 1.00 68.00 83 GLU A N 1
ATOM 618 C CA . GLU A 1 83 ? 10.517 3.966 -34.160 1.00 68.00 83 GLU A CA 1
ATOM 619 C C . GLU A 1 83 ? 10.232 5.317 -34.848 1.00 68.00 83 GLU A C 1
ATOM 621 O O . GLU A 1 83 ? 11.042 6.246 -34.814 1.00 68.00 83 GLU A O 1
ATOM 626 N N . ALA A 1 84 ? 9.022 5.472 -35.394 1.00 68.62 84 ALA A N 1
ATOM 627 C CA . ALA A 1 84 ? 8.532 6.714 -35.982 1.00 68.62 84 ALA A CA 1
ATOM 628 C C . ALA A 1 84 ? 8.451 7.889 -34.984 1.00 68.62 84 ALA A C 1
ATOM 630 O O . ALA A 1 84 ? 8.735 9.029 -35.354 1.00 68.62 84 ALA A O 1
ATOM 631 N N . ALA A 1 85 ? 8.084 7.640 -33.722 1.00 66.81 85 ALA A N 1
ATOM 632 C CA . ALA A 1 85 ? 8.019 8.672 -32.687 1.00 66.81 85 ALA A CA 1
ATOM 633 C C . ALA A 1 85 ? 9.416 9.035 -32.165 1.00 66.81 85 ALA A C 1
ATOM 635 O O . ALA A 1 85 ? 9.708 10.215 -31.973 1.00 66.81 85 ALA A O 1
ATOM 636 N N . ALA A 1 86 ? 10.299 8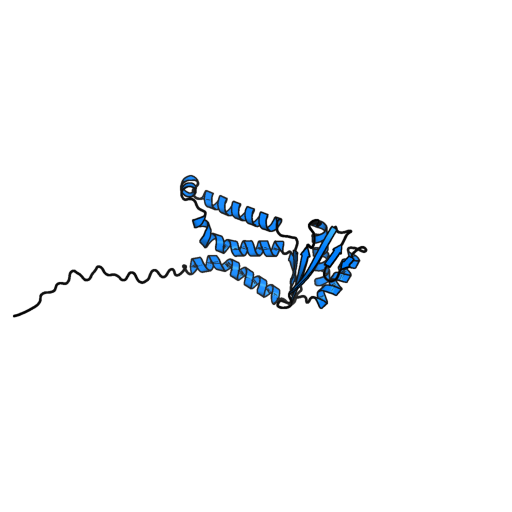.045 -32.010 1.00 70.25 86 ALA A N 1
ATOM 637 C CA . ALA A 1 86 ? 11.688 8.257 -31.601 1.00 70.25 86 ALA A CA 1
ATOM 638 C C . ALA A 1 86 ? 12.448 9.148 -32.591 1.00 70.25 86 ALA A C 1
ATOM 640 O O . ALA A 1 86 ? 13.093 10.115 -32.190 1.00 70.25 86 ALA A O 1
ATOM 641 N N . ASN A 1 87 ? 12.275 8.896 -33.892 1.00 72.69 87 ASN A N 1
ATOM 642 C CA . ASN A 1 87 ? 12.891 9.698 -34.950 1.00 72.69 87 ASN A CA 1
ATOM 643 C C . ASN A 1 87 ? 12.327 11.125 -35.044 1.00 72.69 87 ASN A C 1
ATOM 645 O O . ASN A 1 87 ? 13.020 12.030 -35.503 1.00 72.69 87 ASN A O 1
ATOM 649 N N . ARG A 1 88 ? 11.074 11.348 -34.622 1.00 77.38 88 ARG A N 1
ATOM 650 C CA . ARG A 1 88 ? 10.412 12.661 -34.706 1.00 77.38 88 ARG A CA 1
ATOM 651 C C . ARG A 1 88 ? 10.664 13.541 -33.481 1.00 77.38 88 ARG A C 1
ATOM 653 O O . ARG A 1 88 ? 10.816 14.749 -33.632 1.00 77.38 88 ARG A O 1
ATOM 660 N N . PHE A 1 89 ? 10.666 12.955 -32.286 1.00 75.06 89 PHE A N 1
ATOM 661 C CA . PHE A 1 89 ? 10.690 13.681 -31.010 1.00 75.06 89 PHE A CA 1
ATOM 662 C C . PHE A 1 89 ? 12.006 13.510 -30.232 1.00 75.06 89 PHE A C 1
ATOM 664 O O . PHE A 1 89 ? 12.231 14.216 -29.247 1.00 75.06 89 PHE A O 1
ATOM 671 N N . GLY A 1 90 ? 12.891 12.607 -30.668 1.00 79.69 90 GLY A N 1
ATOM 672 C CA . GLY A 1 90 ? 14.219 12.427 -30.088 1.00 79.69 90 GLY A CA 1
ATOM 673 C C . GLY A 1 90 ? 14.177 12.101 -28.584 1.00 79.69 90 GLY A C 1
ATOM 674 O O . GLY A 1 90 ? 13.321 11.328 -28.145 1.00 79.69 90 GLY A O 1
ATOM 675 N N . PRO A 1 91 ? 15.058 12.700 -27.758 1.00 79.69 91 PRO A N 1
ATOM 676 C CA . PRO A 1 91 ? 15.118 12.437 -26.315 1.00 79.69 91 PRO A CA 1
ATOM 677 C C . PRO A 1 91 ? 13.820 12.748 -25.554 1.00 79.69 91 PRO A C 1
ATOM 679 O O . PRO A 1 91 ? 13.587 12.187 -24.485 1.00 79.69 91 PRO A O 1
ATOM 682 N N . LEU A 1 92 ? 12.957 13.618 -26.093 1.00 79.94 92 LEU A N 1
ATOM 683 C CA . LEU A 1 92 ? 11.711 14.028 -25.440 1.00 79.94 92 LEU A CA 1
ATOM 684 C C . LEU A 1 92 ? 10.722 12.858 -25.270 1.00 79.94 92 LEU A C 1
ATOM 686 O O . LEU A 1 92 ? 9.911 12.871 -24.344 1.00 79.94 92 LEU A O 1
ATOM 690 N N . VAL A 1 93 ? 10.809 11.827 -26.122 1.00 76.19 93 VAL A N 1
ATOM 691 C CA . VAL A 1 93 ? 9.975 10.612 -26.032 1.00 76.19 93 VAL A CA 1
ATOM 692 C C . VAL A 1 93 ? 10.150 9.915 -24.689 1.00 76.19 93 VAL A C 1
ATOM 694 O O . VAL A 1 93 ? 9.171 9.461 -24.103 1.00 76.19 93 VAL A O 1
ATOM 697 N N . TRP A 1 94 ? 11.374 9.888 -24.160 1.00 70.56 94 TRP A N 1
ATOM 698 C CA . TRP A 1 94 ? 11.663 9.273 -22.867 1.00 70.56 94 TRP A CA 1
ATOM 699 C C . TRP A 1 94 ? 10.980 10.019 -21.722 1.00 70.56 94 TRP A C 1
ATOM 701 O O . TRP A 1 94 ? 10.378 9.392 -20.854 1.00 70.56 94 TRP A O 1
ATOM 711 N N . ALA A 1 95 ? 10.993 11.354 -21.747 1.00 77.31 95 ALA A N 1
ATOM 712 C CA . ALA A 1 95 ? 10.280 12.158 -20.757 1.00 77.31 95 ALA A CA 1
ATOM 713 C C . ALA A 1 95 ? 8.758 11.930 -20.827 1.00 77.31 95 ALA A C 1
ATOM 715 O O . ALA A 1 95 ? 8.110 11.775 -19.793 1.00 77.31 95 ALA A O 1
ATOM 716 N N . LEU A 1 96 ? 8.195 11.849 -22.038 1.00 76.62 96 LEU A N 1
ATOM 717 C CA . LEU A 1 96 ? 6.779 11.536 -22.269 1.00 76.62 96 LEU A CA 1
ATOM 718 C C . LEU A 1 96 ? 6.395 10.135 -21.773 1.00 76.62 96 LEU A C 1
ATOM 720 O O . LEU A 1 96 ? 5.347 9.982 -21.149 1.00 76.62 96 LEU A O 1
ATOM 724 N N . LEU A 1 97 ? 7.243 9.128 -21.994 1.00 74.19 97 LEU A N 1
ATOM 725 C CA . LEU A 1 97 ? 7.023 7.763 -21.507 1.00 74.19 97 LEU A CA 1
ATOM 726 C C . LEU A 1 97 ? 7.088 7.677 -19.985 1.00 74.19 97 LEU A C 1
ATOM 728 O O . LEU A 1 97 ? 6.211 7.070 -19.373 1.00 74.19 97 LEU A O 1
ATOM 732 N N . ILE A 1 98 ? 8.075 8.327 -19.363 1.00 74.25 98 ILE A N 1
ATOM 733 C CA . ILE A 1 98 ? 8.171 8.415 -17.901 1.00 74.25 98 ILE A CA 1
ATOM 734 C C . ILE A 1 98 ? 6.926 9.105 -17.332 1.00 74.25 98 ILE A C 1
ATOM 736 O O . ILE A 1 98 ? 6.347 8.622 -16.360 1.00 74.25 98 ILE A O 1
ATOM 740 N N . ALA A 1 99 ? 6.480 10.203 -17.950 1.00 77.25 99 ALA A N 1
ATOM 741 C CA . ALA A 1 99 ? 5.281 10.918 -17.525 1.00 77.25 99 ALA A CA 1
ATOM 742 C C . ALA A 1 99 ? 4.017 10.055 -17.658 1.00 77.25 99 ALA A C 1
ATOM 744 O O . ALA A 1 99 ? 3.221 9.992 -16.722 1.00 77.25 99 ALA A O 1
ATOM 745 N N . LEU A 1 100 ? 3.849 9.348 -18.780 1.00 76.19 100 LEU A N 1
ATOM 746 C CA . LEU A 1 100 ? 2.742 8.414 -18.989 1.00 76.19 100 LEU A CA 1
ATOM 747 C C . LEU A 1 100 ? 2.744 7.305 -17.932 1.00 76.19 100 LEU A C 1
ATOM 749 O O . LEU A 1 100 ? 1.693 6.972 -17.389 1.00 76.19 100 LEU A O 1
ATOM 753 N N . TYR A 1 101 ? 3.921 6.780 -17.594 1.00 70.44 101 TYR A N 1
ATOM 754 C CA . TYR A 1 101 ? 4.072 5.788 -16.536 1.00 70.44 101 TYR A CA 1
ATOM 755 C C . TYR A 1 101 ? 3.704 6.322 -15.163 1.00 70.44 101 TYR A C 1
ATOM 757 O O . TYR A 1 101 ? 2.958 5.672 -14.433 1.00 70.44 101 TYR A O 1
ATOM 765 N N . ALA A 1 102 ? 4.198 7.508 -14.817 1.00 70.25 102 ALA A N 1
ATOM 766 C CA . ALA A 1 102 ? 3.870 8.157 -13.557 1.00 70.25 102 ALA A CA 1
ATOM 767 C C . ALA A 1 102 ? 2.359 8.407 -13.443 1.00 70.25 102 ALA A C 1
ATOM 769 O O . ALA A 1 102 ? 1.767 8.141 -12.396 1.00 70.25 102 ALA A O 1
ATOM 770 N N . LEU A 1 103 ? 1.719 8.852 -14.528 1.00 74.62 103 LEU A N 1
ATOM 771 C CA . LEU A 1 103 ? 0.272 9.055 -14.604 1.00 74.62 103 LEU A CA 1
ATOM 772 C C . LEU A 1 103 ? -0.499 7.738 -14.479 1.00 74.62 103 LEU A C 1
ATOM 774 O O . LEU A 1 103 ? -1.443 7.667 -13.699 1.00 74.62 103 LEU A O 1
ATOM 778 N N . GLY A 1 104 ? -0.081 6.687 -15.189 1.00 75.12 104 GLY A N 1
ATOM 779 C CA . GLY A 1 104 ? -0.686 5.358 -15.106 1.00 75.12 104 GLY A CA 1
ATOM 780 C C . GLY A 1 104 ? -0.562 4.747 -13.710 1.00 75.12 104 GLY A C 1
ATOM 781 O O . GLY A 1 104 ? -1.545 4.251 -13.164 1.00 75.12 104 GLY A O 1
ATOM 782 N N . LEU A 1 105 ? 0.614 4.852 -13.087 1.00 69.50 105 LEU A N 1
ATOM 783 C CA . LEU A 1 105 ? 0.829 4.416 -11.709 1.00 69.50 105 LEU A CA 1
ATOM 784 C C . LEU A 1 105 ? -0.041 5.213 -10.733 1.00 69.50 105 LEU A C 1
ATOM 786 O O . LEU A 1 105 ? -0.700 4.623 -9.882 1.00 69.50 105 LEU A O 1
ATOM 790 N N . THR A 1 106 ? -0.086 6.539 -10.878 1.00 69.62 106 THR A N 1
ATOM 791 C CA . THR A 1 106 ? -0.942 7.404 -10.054 1.00 69.62 106 THR A CA 1
ATOM 792 C C . THR A 1 106 ? -2.409 7.021 -10.211 1.00 69.62 106 THR A C 1
ATOM 794 O O . THR A 1 106 ? -3.118 6.913 -9.217 1.00 69.62 106 THR A O 1
ATOM 797 N N . LEU A 1 107 ? -2.861 6.744 -11.435 1.00 75.12 107 LEU A N 1
ATOM 798 C CA . LEU A 1 107 ? -4.218 6.282 -11.702 1.00 75.12 107 LEU A CA 1
ATOM 799 C C . LEU A 1 107 ? -4.500 4.941 -11.018 1.00 75.12 107 LEU A C 1
ATOM 801 O O . LEU A 1 107 ? -5.517 4.808 -10.350 1.00 75.12 107 LEU A O 1
ATOM 805 N N . VAL A 1 108 ? -3.597 3.964 -11.126 1.00 74.12 108 VAL A N 1
ATOM 806 C CA . VAL A 1 108 ? -3.731 2.670 -10.439 1.00 74.12 108 VAL A CA 1
ATOM 807 C C . VAL A 1 108 ? -3.789 2.853 -8.920 1.00 74.12 108 VAL A C 1
ATOM 809 O O . VAL A 1 108 ? -4.612 2.219 -8.266 1.00 74.12 108 VAL A O 1
ATOM 812 N N . VAL A 1 109 ? -2.970 3.745 -8.354 1.00 72.00 109 VAL A N 1
ATOM 813 C CA . VAL A 1 109 ? -2.989 4.076 -6.920 1.00 72.00 109 VAL A CA 1
ATOM 814 C C . VAL A 1 109 ? -4.301 4.750 -6.514 1.00 72.00 109 VAL A C 1
ATOM 816 O O . VAL A 1 109 ? -4.839 4.419 -5.462 1.00 72.00 109 VAL A O 1
ATOM 819 N N . LEU A 1 110 ? -4.841 5.650 -7.340 1.00 72.81 110 LEU A N 1
ATOM 820 C CA . LEU A 1 110 ? -6.130 6.306 -7.095 1.00 72.81 110 LEU A CA 1
ATOM 821 C C . LEU A 1 110 ? -7.323 5.349 -7.244 1.00 72.81 110 LEU A C 1
ATOM 823 O O . LEU A 1 110 ? -8.326 5.518 -6.560 1.00 72.81 110 LEU A O 1
ATOM 827 N N . LEU A 1 111 ? -7.223 4.350 -8.125 1.00 76.62 111 LEU A N 1
ATOM 828 C CA . LEU A 1 111 ? -8.245 3.316 -8.318 1.00 76.62 111 LEU A CA 1
ATOM 829 C C . LEU A 1 111 ? -8.145 2.178 -7.295 1.00 76.62 111 LEU A C 1
ATOM 831 O O . LEU A 1 111 ? -9.090 1.400 -7.140 1.00 76.62 111 LEU A O 1
ATOM 835 N N . ALA A 1 112 ? -7.007 2.042 -6.613 1.00 72.38 112 ALA A N 1
ATOM 836 C CA . ALA A 1 112 ? -6.824 1.024 -5.598 1.00 72.38 112 ALA A CA 1
ATOM 837 C C . ALA A 1 112 ? -7.783 1.273 -4.430 1.00 72.38 112 ALA A C 1
ATOM 839 O O . ALA A 1 112 ? -7.869 2.374 -3.887 1.00 72.38 112 ALA A O 1
ATOM 840 N N . ARG A 1 113 ? -8.499 0.223 -4.014 1.00 71.62 113 ARG A N 1
ATOM 841 C CA . ARG A 1 113 ? -9.397 0.318 -2.859 1.00 71.62 113 ARG A CA 1
ATOM 842 C C . ARG A 1 113 ? -8.611 0.697 -1.598 1.00 71.62 113 ARG A C 1
ATOM 844 O O . ARG A 1 113 ? -7.514 0.160 -1.398 1.00 71.62 113 ARG A O 1
ATOM 851 N N . PRO A 1 114 ? -9.177 1.551 -0.723 1.00 75.44 114 PRO A N 1
ATOM 852 C CA . PRO A 1 114 ? -8.562 1.868 0.552 1.00 75.44 114 PRO A CA 1
ATOM 853 C C . PRO A 1 114 ? -8.416 0.580 1.359 1.00 75.44 114 PRO A C 1
ATOM 855 O O . PRO A 1 114 ? -9.384 -0.108 1.692 1.00 75.44 114 PRO A O 1
ATOM 858 N N . ARG A 1 115 ? -7.159 0.229 1.600 1.00 78.94 115 ARG A N 1
ATOM 859 C CA . ARG A 1 115 ? -6.750 -0.933 2.374 1.00 78.94 115 ARG A CA 1
ATOM 860 C C . ARG A 1 115 ? -5.629 -0.504 3.290 1.00 78.94 115 ARG A C 1
ATOM 862 O O . ARG A 1 115 ? -4.811 0.347 2.926 1.00 78.94 115 ARG A O 1
ATOM 869 N N . LEU A 1 116 ? -5.586 -1.093 4.465 1.00 79.69 116 LEU A N 1
ATOM 870 C CA . LEU A 1 116 ? -4.658 -0.692 5.492 1.00 79.69 116 LEU A CA 1
ATOM 871 C C . LEU A 1 116 ? -4.002 -1.931 6.082 1.00 79.69 116 LEU A C 1
ATOM 873 O O . LEU A 1 116 ? -4.682 -2.868 6.487 1.00 79.69 116 LEU A O 1
ATOM 877 N N . ILE A 1 117 ? -2.673 -1.952 6.040 1.00 79.38 117 ILE A N 1
ATOM 878 C CA . ILE A 1 117 ? -1.866 -3.129 6.343 1.00 79.38 117 ILE A CA 1
ATOM 879 C C . ILE A 1 117 ? -1.124 -2.856 7.645 1.00 79.38 117 ILE A C 1
ATOM 881 O O . ILE A 1 117 ? -0.404 -1.861 7.775 1.00 79.38 117 ILE A O 1
ATOM 885 N N . ILE A 1 118 ? -1.326 -3.738 8.617 1.00 80.00 118 ILE A N 1
ATOM 886 C CA . ILE A 1 118 ? -0.726 -3.665 9.943 1.00 80.00 118 ILE A CA 1
ATOM 887 C C . ILE A 1 118 ? 0.227 -4.849 10.062 1.00 80.00 118 ILE A C 1
ATOM 889 O O . ILE A 1 118 ? -0.198 -6.005 10.116 1.00 80.00 118 ILE A O 1
ATOM 893 N N . TYR A 1 119 ? 1.525 -4.556 10.061 1.00 76.50 119 TYR A N 1
ATOM 894 C CA . TYR A 1 119 ? 2.579 -5.561 10.150 1.00 76.50 119 TYR A CA 1
ATOM 895 C C . TYR A 1 119 ? 2.908 -5.910 11.605 1.00 76.50 119 TYR A C 1
ATOM 897 O O . TYR A 1 119 ? 2.846 -5.051 12.487 1.00 76.50 119 TYR A O 1
ATOM 905 N N . ASN A 1 120 ? 3.335 -7.158 11.828 1.00 73.00 120 ASN A N 1
ATOM 906 C CA . ASN A 1 120 ? 3.825 -7.680 13.106 1.00 73.00 120 ASN A CA 1
ATOM 907 C C . ASN A 1 120 ? 2.783 -7.640 14.249 1.00 73.00 120 ASN A C 1
ATOM 909 O O . ASN A 1 120 ? 3.127 -7.431 15.412 1.00 73.00 120 ASN A O 1
ATOM 913 N N . VAL A 1 121 ? 1.507 -7.866 13.920 1.00 75.38 121 VAL A N 1
ATOM 914 C CA . VAL A 1 121 ? 0.399 -7.974 14.885 1.00 75.38 121 VAL A CA 1
ATOM 915 C C . VAL A 1 121 ? -0.447 -9.197 14.536 1.00 75.38 121 VAL A C 1
ATOM 917 O O . VAL A 1 121 ? -0.827 -9.398 13.383 1.00 75.38 121 VAL A O 1
ATOM 920 N N . THR A 1 122 ? -0.746 -10.038 15.529 1.00 74.25 122 THR A N 1
ATOM 921 C CA . THR A 1 122 ? -1.676 -11.162 15.352 1.00 74.25 122 THR A CA 1
ATOM 922 C C . THR A 1 122 ? -3.122 -10.686 15.462 1.00 74.25 122 THR A C 1
ATOM 924 O O . THR A 1 122 ? -3.424 -9.739 16.185 1.00 74.25 122 THR A O 1
ATOM 927 N N . THR A 1 123 ? -4.045 -11.360 14.779 1.00 71.75 123 THR A N 1
ATOM 928 C CA . THR A 1 123 ? -5.478 -11.015 14.784 1.00 71.75 123 THR A CA 1
ATOM 929 C C . THR A 1 123 ? -6.064 -10.949 16.194 1.00 71.75 123 THR A C 1
ATOM 931 O O . THR A 1 123 ? -6.859 -10.058 16.489 1.00 71.75 123 THR A O 1
ATOM 934 N N . ASP A 1 124 ? -5.609 -11.833 17.085 1.00 77.19 124 ASP A N 1
ATOM 935 C CA . ASP A 1 124 ? -6.050 -11.891 18.483 1.00 77.19 124 ASP A CA 1
ATOM 936 C C . ASP A 1 124 ? -5.636 -10.655 19.294 1.00 77.19 124 ASP A C 1
ATOM 938 O O . ASP A 1 124 ? -6.330 -10.278 20.234 1.00 77.19 124 ASP A O 1
ATOM 942 N N . GLN A 1 125 ? -4.530 -10.002 18.922 1.00 78.19 125 GLN A N 1
ATOM 943 C CA . GLN A 1 125 ? -4.079 -8.742 19.523 1.00 78.19 125 GLN A CA 1
ATOM 944 C C . GLN A 1 125 ? -4.698 -7.530 18.823 1.00 78.19 125 GLN A C 1
ATOM 946 O O . GLN A 1 125 ? -5.033 -6.542 19.474 1.00 78.19 125 GLN A O 1
ATOM 951 N N . LEU A 1 126 ? -4.893 -7.608 17.503 1.00 81.00 126 LEU A N 1
ATOM 952 C CA . LEU A 1 126 ? -5.474 -6.521 16.721 1.00 81.00 126 LEU A CA 1
ATOM 953 C C . LEU A 1 126 ? -6.939 -6.281 17.087 1.00 81.00 126 LEU A C 1
ATOM 955 O O . LEU A 1 126 ? -7.352 -5.135 17.229 1.00 81.00 126 LEU A O 1
ATOM 959 N N . ARG A 1 127 ? -7.729 -7.347 17.246 1.00 83.19 127 ARG A N 1
ATOM 960 C CA . ARG A 1 127 ? -9.171 -7.254 17.500 1.00 83.19 127 ARG A CA 1
ATOM 961 C C . ARG A 1 127 ? -9.534 -6.446 18.758 1.00 83.19 127 ARG A C 1
ATOM 963 O O . ARG A 1 127 ? -10.381 -5.566 18.620 1.00 83.19 127 ARG A O 1
ATOM 970 N N . PRO A 1 128 ? -8.944 -6.676 19.949 1.00 86.38 128 PRO A N 1
ATOM 971 C CA . PRO A 1 128 ? -9.264 -5.888 21.141 1.00 86.38 128 PRO A CA 1
ATOM 972 C C . PRO A 1 128 ? -8.822 -4.424 21.021 1.00 86.38 128 PRO A C 1
ATOM 974 O O . PRO A 1 128 ? -9.604 -3.537 21.354 1.00 86.38 128 PRO A O 1
ATOM 977 N N . VAL A 1 129 ? -7.628 -4.159 20.476 1.00 85.75 129 VAL A N 1
ATOM 978 C CA . VAL A 1 129 ? -7.137 -2.786 20.240 1.00 85.75 129 VAL A CA 1
ATOM 979 C C . VAL A 1 129 ? -8.061 -2.050 19.270 1.00 85.75 129 VAL A C 1
ATOM 981 O O . VAL A 1 129 ? -8.478 -0.920 19.515 1.00 85.75 129 VAL A O 1
ATOM 984 N N . LEU A 1 130 ? -8.450 -2.717 18.184 1.00 85.69 130 LEU A N 1
ATOM 985 C CA . LEU A 1 130 ? -9.375 -2.173 17.203 1.00 85.69 130 LEU A CA 1
ATOM 986 C C . LEU A 1 130 ? -10.763 -1.941 17.806 1.00 85.69 130 LEU A C 1
ATOM 988 O O . LEU A 1 130 ? -11.353 -0.904 17.535 1.00 85.69 130 LEU A O 1
ATOM 992 N N . ALA A 1 131 ? -11.274 -2.850 18.640 1.00 86.50 131 ALA A N 1
ATOM 993 C CA . ALA A 1 131 ? -12.559 -2.692 19.320 1.00 86.50 131 ALA A CA 1
ATOM 994 C C . ALA A 1 131 ? -12.583 -1.476 20.255 1.00 86.50 131 ALA A C 1
ATOM 996 O O . ALA A 1 131 ? -13.552 -0.717 20.242 1.00 86.50 131 ALA A O 1
ATOM 997 N N . GLU A 1 132 ? -11.507 -1.250 21.010 1.00 87.75 132 GLU A N 1
ATOM 998 C CA . GLU A 1 132 ? -11.373 -0.076 21.871 1.00 87.75 132 GLU A CA 1
ATOM 999 C C . GLU A 1 132 ? -11.375 1.227 21.057 1.00 87.75 132 GLU A C 1
ATOM 1001 O O . GLU A 1 132 ? -12.105 2.168 21.372 1.00 87.75 132 GLU A O 1
ATOM 1006 N N . ILE A 1 133 ? -10.592 1.276 19.977 1.00 86.88 133 ILE A N 1
ATOM 1007 C CA . ILE A 1 133 ? -10.469 2.461 19.118 1.00 86.88 133 ILE A CA 1
ATOM 1008 C C . ILE A 1 133 ? -11.773 2.730 18.380 1.00 86.88 133 ILE A C 1
ATOM 1010 O O . ILE A 1 133 ? -12.233 3.864 18.355 1.00 86.88 133 ILE A O 1
ATOM 1014 N N . VAL A 1 134 ? -12.392 1.694 17.814 1.00 87.44 134 VAL A N 1
ATOM 1015 C CA . VAL A 1 134 ? -13.692 1.775 17.141 1.00 87.44 134 VAL A CA 1
ATOM 1016 C C . VAL A 1 134 ? -14.755 2.311 18.099 1.00 87.44 134 VAL A C 1
ATOM 1018 O O . VAL A 1 134 ? -15.480 3.227 17.725 1.00 87.44 134 VAL A O 1
ATOM 1021 N N . GLY A 1 135 ? -14.797 1.822 19.344 1.00 85.06 135 GLY A N 1
ATOM 1022 C CA . GLY A 1 135 ? -15.722 2.323 20.364 1.00 85.06 135 GLY A CA 1
ATOM 1023 C C . GLY A 1 135 ? -15.472 3.782 20.761 1.00 85.06 135 GLY A C 1
ATOM 1024 O O . GLY A 1 135 ? -16.422 4.516 21.027 1.00 85.06 135 GLY A O 1
ATOM 1025 N N . LYS A 1 136 ? -14.209 4.229 20.763 1.00 86.38 136 LYS A N 1
ATOM 1026 C CA . LYS A 1 136 ? -13.837 5.635 21.005 1.00 86.38 136 LYS A CA 1
ATOM 1027 C C . LYS A 1 136 ? -14.167 6.546 19.819 1.00 86.38 136 LYS A C 1
ATOM 1029 O O . LYS A 1 136 ? -14.580 7.685 20.024 1.00 86.38 136 LYS A O 1
ATOM 1034 N N . LEU A 1 137 ? -13.951 6.069 18.594 1.00 84.75 137 LEU A N 1
ATOM 1035 C CA . LEU A 1 137 ? -14.101 6.856 17.368 1.00 84.75 137 LEU A CA 1
ATOM 1036 C C . LEU A 1 137 ? -15.557 6.981 16.925 1.00 84.75 137 LEU A C 1
ATOM 1038 O O . LEU A 1 137 ? -15.943 8.028 16.407 1.00 84.75 137 LEU A O 1
ATOM 1042 N N . ASP A 1 138 ? -16.342 5.920 17.096 1.00 86.88 138 ASP A N 1
ATOM 1043 C CA . ASP A 1 138 ? -17.736 5.879 16.680 1.00 86.88 138 ASP A CA 1
ATOM 1044 C C . ASP A 1 138 ? -18.581 5.075 17.679 1.00 86.88 138 ASP A C 1
ATOM 1046 O O . ASP A 1 138 ? -18.622 3.842 17.629 1.00 86.88 138 ASP A O 1
ATOM 1050 N N . PRO A 1 139 ? -19.323 5.758 18.564 1.00 84.81 139 PRO A N 1
ATOM 1051 C CA . PRO A 1 139 ? -20.238 5.101 19.493 1.00 84.81 139 PRO A CA 1
ATOM 1052 C C . PRO A 1 139 ? -21.339 4.280 18.803 1.00 84.81 139 PRO A C 1
ATOM 1054 O O . PRO A 1 139 ? -21.945 3.420 19.438 1.00 84.81 139 PRO A O 1
ATOM 1057 N N . GLN A 1 140 ? -21.624 4.536 17.520 1.00 88.44 140 GLN A N 1
ATOM 1058 C CA . GLN A 1 140 ? -22.611 3.794 16.731 1.00 88.44 140 GLN A CA 1
ATOM 1059 C C . GLN A 1 140 ? -21.998 2.654 15.908 1.00 88.44 140 GLN A C 1
ATOM 1061 O O . GLN A 1 140 ? -22.675 2.085 15.045 1.00 88.44 140 GLN A O 1
ATOM 1066 N N . ALA A 1 141 ? -20.734 2.308 16.159 1.00 88.25 141 ALA A N 1
ATOM 1067 C CA . ALA A 1 141 ? -20.063 1.220 15.472 1.00 88.25 141 ALA A CA 1
ATOM 1068 C C . ALA A 1 141 ? -20.824 -0.107 15.596 1.00 88.25 141 ALA A C 1
ATOM 1070 O O . ALA A 1 141 ? -21.280 -0.500 16.672 1.00 88.25 141 ALA A O 1
ATOM 1071 N N . ARG A 1 142 ? -20.917 -0.837 14.482 1.00 88.38 142 ARG A N 1
ATOM 1072 C CA . ARG A 1 142 ? -21.543 -2.162 14.423 1.00 88.38 142 ARG A CA 1
ATOM 1073 C C . ARG A 1 142 ? -20.534 -3.199 13.968 1.00 88.38 142 ARG A C 1
ATOM 1075 O O . ARG A 1 142 ? -19.845 -3.005 12.969 1.00 88.38 142 ARG A O 1
ATOM 1082 N N . TRP A 1 143 ? -20.502 -4.312 14.688 1.00 89.19 143 TRP A N 1
ATOM 1083 C CA . TRP A 1 143 ? -19.665 -5.465 14.382 1.00 89.19 143 TRP A CA 1
ATOM 1084 C C . TRP A 1 143 ? -20.531 -6.599 13.843 1.00 89.19 143 TRP A C 1
ATOM 1086 O O . TRP A 1 143 ? -21.575 -6.917 14.411 1.00 89.19 143 TRP A O 1
ATOM 1096 N N . ALA A 1 144 ? -20.081 -7.217 12.759 1.00 86.31 144 ALA A N 1
ATOM 1097 C CA . ALA A 1 144 ? -20.684 -8.401 12.167 1.00 86.31 144 ALA A CA 1
ATOM 1098 C C . ALA A 1 144 ? -19.566 -9.391 11.822 1.00 86.31 144 ALA A C 1
ATOM 1100 O O . ALA A 1 144 ? -19.005 -9.358 10.728 1.00 86.31 144 ALA A O 1
ATOM 1101 N N . GLY A 1 145 ? -19.202 -10.242 12.788 1.00 86.12 145 GLY A N 1
ATOM 1102 C CA . GLY A 1 145 ? -18.046 -11.133 12.664 1.00 86.12 145 GLY A CA 1
ATOM 1103 C C . GLY A 1 145 ? -16.748 -10.334 12.523 1.00 86.12 145 GLY A C 1
ATOM 1104 O O . GLY A 1 145 ? -16.370 -9.616 13.451 1.00 86.12 145 GLY A O 1
ATOM 1105 N N . ASP A 1 146 ? -16.122 -10.447 11.351 1.00 85.62 146 ASP A N 1
ATOM 1106 C CA . ASP A 1 146 ? -14.888 -9.744 10.974 1.00 85.62 146 ASP A CA 1
ATOM 1107 C C . ASP A 1 146 ? -15.146 -8.452 10.178 1.00 85.62 146 ASP A C 1
ATOM 1109 O O . ASP A 1 146 ? -14.214 -7.761 9.774 1.00 85.62 146 ASP A O 1
ATOM 1113 N N . CYS A 1 147 ? -16.410 -8.099 9.939 1.00 86.75 147 CYS A N 1
ATOM 1114 C CA . CYS A 1 147 ? -16.795 -6.836 9.317 1.00 86.75 147 CYS A CA 1
ATOM 1115 C C . CYS A 1 147 ? -17.158 -5.793 10.377 1.00 86.75 147 CYS A C 1
ATOM 1117 O O . CYS A 1 147 ? -17.906 -6.074 11.318 1.00 86.75 147 CYS A O 1
ATOM 1119 N N . VAL A 1 148 ? -16.686 -4.564 10.184 1.00 89.00 148 VAL A N 1
ATOM 1120 C CA . VAL A 1 148 ? -16.964 -3.417 11.050 1.00 89.00 148 VAL A CA 1
ATOM 1121 C C . VAL A 1 148 ? -17.513 -2.272 10.214 1.00 89.00 148 VAL A C 1
ATOM 1123 O O . VAL A 1 148 ? -16.964 -1.909 9.172 1.00 89.00 148 VAL A O 1
ATOM 1126 N N . VAL A 1 149 ? -18.607 -1.690 10.693 1.00 89.19 149 VAL A N 1
ATOM 1127 C CA . VAL A 1 149 ? -19.246 -0.514 10.102 1.00 89.19 149 VAL A CA 1
ATOM 1128 C C . VAL A 1 149 ? -19.190 0.625 11.111 1.00 89.19 149 VAL A C 1
ATOM 1130 O O . VAL A 1 149 ? -19.707 0.499 12.219 1.00 89.19 149 VAL A O 1
ATOM 1133 N N . LEU A 1 150 ? -18.581 1.734 10.702 1.00 88.88 150 LEU A N 1
ATOM 1134 C CA . LEU A 1 150 ? -18.480 3.000 11.424 1.00 88.88 150 LEU A CA 1
ATOM 1135 C C . LEU A 1 150 ? -19.380 4.027 10.710 1.00 88.88 150 LEU A C 1
ATOM 1137 O O . LEU A 1 150 ? -18.917 4.707 9.783 1.00 88.88 150 LEU A O 1
ATOM 1141 N N . PRO A 1 151 ? -20.682 4.098 11.039 1.00 84.75 151 PRO A N 1
ATOM 1142 C CA . PRO A 1 151 ? -21.632 4.927 10.301 1.00 84.75 151 PRO A CA 1
ATOM 1143 C C . PRO A 1 151 ? -21.337 6.427 10.415 1.00 84.75 151 PRO A C 1
ATOM 1145 O O . PRO A 1 151 ? -21.502 7.144 9.431 1.00 84.75 151 PRO A O 1
ATOM 1148 N N . THR A 1 152 ? -20.853 6.900 11.565 1.00 85.88 152 THR A N 1
ATOM 1149 C CA . THR A 1 152 ? -20.555 8.320 11.810 1.00 85.88 152 THR A CA 1
ATOM 1150 C C . THR A 1 152 ? -19.318 8.765 11.033 1.00 85.88 152 THR A C 1
ATOM 1152 O O . THR A 1 152 ? -19.258 9.883 10.525 1.00 85.88 152 THR A O 1
ATOM 1155 N N . LEU A 1 153 ? -18.328 7.878 10.899 1.00 83.50 153 LEU A N 1
ATOM 1156 C CA . LEU A 1 153 ? -17.136 8.120 10.078 1.00 83.50 153 LEU A CA 1
ATOM 1157 C C . LEU A 1 153 ? -17.366 7.847 8.590 1.00 83.50 153 LEU A C 1
ATOM 1159 O O . LEU A 1 153 ? -16.573 8.309 7.770 1.00 83.50 153 LEU A O 1
ATOM 1163 N N . GLY A 1 154 ? -18.428 7.122 8.232 1.00 84.56 154 GLY A N 1
ATOM 1164 C CA . GLY A 1 154 ? -18.689 6.687 6.861 1.00 84.56 154 GLY A CA 1
ATOM 1165 C C . GLY A 1 154 ? -17.658 5.671 6.365 1.00 84.56 154 GLY A C 1
ATOM 1166 O O . GLY A 1 154 ? -17.261 5.715 5.201 1.00 84.56 154 GLY A O 1
ATOM 1167 N N . VAL A 1 155 ? -17.177 4.799 7.254 1.00 87.88 155 VAL A N 1
ATOM 1168 C CA . VAL A 1 155 ? -16.147 3.799 6.947 1.00 87.88 155 VAL A CA 1
ATOM 1169 C C . VAL A 1 155 ? -16.699 2.402 7.195 1.00 87.88 155 VAL A C 1
ATOM 1171 O O . VAL A 1 155 ? -17.342 2.141 8.209 1.00 87.88 155 VAL A O 1
ATOM 1174 N N . GLN A 1 156 ? -16.442 1.485 6.267 1.00 89.38 156 GLN A N 1
ATOM 1175 C CA . GLN A 1 156 ? -16.825 0.079 6.400 1.00 89.38 156 GLN A CA 1
ATOM 1176 C C . GLN A 1 156 ? -15.661 -0.792 5.967 1.00 89.38 156 GLN A C 1
ATOM 1178 O O . GLN A 1 156 ? -15.219 -0.685 4.820 1.00 89.38 156 GLN A O 1
ATOM 1183 N N . PHE A 1 157 ? -15.185 -1.666 6.844 1.00 88.38 157 PHE A N 1
ATOM 1184 C CA . PHE A 1 157 ? -14.047 -2.519 6.538 1.00 88.38 157 PHE A CA 1
ATOM 1185 C C . PHE A 1 157 ? -14.234 -3.948 7.028 1.00 88.38 157 PHE A C 1
ATOM 1187 O O . PHE A 1 157 ? -14.980 -4.220 7.964 1.00 88.38 157 PHE A O 1
ATOM 1194 N N . HIS A 1 158 ? -13.534 -4.856 6.367 1.00 89.12 158 HIS A N 1
ATOM 1195 C CA . HIS A 1 158 ? -13.388 -6.250 6.733 1.00 89.12 158 HIS A CA 1
ATOM 1196 C C . HIS A 1 158 ? -11.967 -6.485 7.248 1.00 89.12 158 HIS A C 1
ATOM 1198 O O . HIS A 1 158 ? -11.008 -5.948 6.688 1.00 89.12 158 HIS A O 1
ATOM 1204 N N . ILE A 1 159 ? -11.850 -7.252 8.326 1.00 87.06 159 ILE A N 1
ATOM 1205 C CA . ILE A 1 159 ? -10.584 -7.632 8.943 1.00 87.06 159 ILE A CA 1
ATOM 1206 C C . ILE A 1 159 ? -10.141 -8.948 8.308 1.00 87.06 159 ILE A C 1
ATOM 1208 O O . ILE A 1 159 ? -10.739 -9.989 8.560 1.00 87.06 159 ILE A O 1
ATOM 1212 N N . GLU A 1 160 ? -9.078 -8.906 7.510 1.00 83.94 160 GLU A N 1
ATOM 1213 C CA . GLU A 1 160 ? -8.505 -10.096 6.888 1.00 83.94 160 GLU A CA 1
ATOM 1214 C C . GLU A 1 160 ? -7.182 -10.475 7.578 1.00 83.94 160 GLU A C 1
ATOM 1216 O O . GLU A 1 160 ? -6.225 -9.686 7.586 1.00 83.94 160 GLU A O 1
ATOM 1221 N N . PRO A 1 161 ? -7.107 -11.664 8.202 1.00 79.00 161 PRO A N 1
ATOM 1222 C CA . PRO A 1 161 ? -5.907 -12.115 8.882 1.00 79.00 161 PRO A CA 1
ATOM 1223 C C . PRO A 1 161 ? -4.953 -12.839 7.928 1.00 79.00 161 PRO A C 1
ATOM 1225 O O . PRO A 1 161 ? -5.339 -13.762 7.216 1.00 79.00 161 PRO A O 1
ATOM 1228 N N . PHE A 1 162 ? -3.665 -12.508 7.995 1.00 76.25 162 PHE A N 1
ATOM 1229 C CA . PHE A 1 162 ? -2.610 -13.253 7.314 1.00 76.25 162 PHE A CA 1
ATOM 1230 C C . PHE A 1 162 ? -1.596 -13.791 8.330 1.00 76.25 162 PHE A C 1
ATOM 1232 O O . PHE A 1 162 ? -0.589 -13.161 8.672 1.00 76.25 162 PHE A O 1
ATOM 1239 N N . SER A 1 163 ? -1.891 -14.986 8.845 1.00 71.12 163 SER A N 1
ATOM 1240 C CA . SER A 1 163 ? -1.181 -15.609 9.970 1.00 71.12 163 SER A CA 1
ATOM 1241 C C . SER A 1 163 ? 0.277 -15.969 9.667 1.00 71.12 163 SER A C 1
ATOM 1243 O O . SER A 1 163 ? 1.114 -15.880 10.564 1.00 71.12 163 SER A O 1
ATOM 1245 N N . VAL A 1 164 ? 0.609 -16.298 8.412 1.00 72.56 164 VAL A N 1
ATOM 1246 C CA . VAL A 1 164 ? 1.970 -16.694 7.995 1.00 72.56 164 VAL A CA 1
ATOM 1247 C C . VAL A 1 164 ? 2.991 -15.574 8.224 1.00 72.56 164 VAL A C 1
ATOM 1249 O O . VAL A 1 164 ? 4.117 -15.849 8.629 1.00 72.56 164 VAL A O 1
ATOM 1252 N N . LEU A 1 165 ? 2.598 -14.313 8.012 1.00 64.31 165 LEU A N 1
ATOM 1253 C CA . LEU A 1 165 ? 3.474 -13.145 8.192 1.00 64.31 165 LEU A CA 1
ATOM 1254 C C . LEU A 1 165 ? 3.085 -12.273 9.394 1.00 64.31 165 LEU A C 1
ATOM 1256 O O . LEU A 1 165 ? 3.639 -11.191 9.548 1.00 64.31 165 LEU A O 1
ATOM 1260 N N . ARG A 1 166 ? 2.148 -12.717 10.250 1.00 74.12 166 ARG A N 1
ATOM 1261 C CA . ARG A 1 166 ? 1.601 -11.905 11.360 1.00 74.12 166 ARG A CA 1
ATOM 1262 C C . ARG A 1 166 ? 1.155 -10.520 10.875 1.00 74.12 166 ARG A C 1
ATOM 1264 O O . ARG A 1 166 ? 1.565 -9.491 11.414 1.00 74.12 166 ARG A O 1
ATOM 1271 N N . VAL A 1 167 ? 0.365 -10.514 9.804 1.00 76.25 167 VAL A N 1
ATOM 1272 C CA . VAL A 1 167 ? -0.167 -9.296 9.192 1.00 76.25 167 VAL A CA 1
ATOM 1273 C C . VAL A 1 167 ? -1.677 -9.273 9.375 1.00 76.25 167 VAL A C 1
ATOM 1275 O O . VAL A 1 167 ? -2.358 -10.237 9.033 1.00 76.25 167 VAL A O 1
ATOM 1278 N N . GLY A 1 168 ? -2.197 -8.164 9.894 1.00 79.94 168 GLY A N 1
ATOM 1279 C CA . GLY A 1 168 ? -3.625 -7.863 9.893 1.00 79.94 168 GLY A CA 1
ATOM 1280 C C . GLY A 1 168 ? -3.936 -6.846 8.803 1.00 79.94 168 GLY A C 1
ATOM 1281 O O . GLY A 1 168 ? -3.274 -5.811 8.718 1.00 79.94 168 GLY A O 1
ATOM 1282 N N . GLN A 1 169 ? -4.925 -7.128 7.960 1.00 83.75 169 GLN A N 1
ATOM 1283 C CA . GLN A 1 169 ? -5.367 -6.205 6.919 1.00 83.75 169 GLN A CA 1
ATOM 1284 C C . GLN A 1 169 ? -6.775 -5.702 7.222 1.00 83.75 169 GLN A C 1
ATOM 1286 O O . GLN A 1 169 ? -7.647 -6.467 7.621 1.00 83.75 169 GLN A O 1
ATOM 1291 N N . LEU A 1 170 ? -6.998 -4.407 7.015 1.00 84.62 170 LEU A N 1
ATOM 1292 C CA . LEU A 1 170 ? -8.322 -3.797 7.005 1.00 84.62 170 LEU A CA 1
ATOM 1293 C C . LEU A 1 170 ? -8.639 -3.412 5.563 1.00 84.62 170 LEU A C 1
ATOM 1295 O O . LEU A 1 170 ? -7.957 -2.565 4.982 1.00 84.62 170 LEU A O 1
ATOM 1299 N N . ILE A 1 171 ? -9.652 -4.038 4.976 1.00 85.19 171 ILE A N 1
ATOM 1300 C CA . ILE A 1 171 ? -10.023 -3.847 3.570 1.00 85.19 171 ILE A CA 1
ATOM 1301 C C . ILE A 1 171 ? -11.395 -3.197 3.501 1.00 85.19 171 ILE A C 1
ATOM 1303 O O . ILE A 1 171 ? -12.325 -3.652 4.160 1.00 85.19 171 ILE A O 1
ATOM 1307 N N . ALA A 1 172 ? -11.555 -2.156 2.684 1.00 86.38 172 ALA A N 1
ATOM 1308 C CA . ALA A 1 172 ? -12.858 -1.537 2.474 1.00 86.38 172 ALA A CA 1
ATOM 1309 C C . ALA A 1 172 ? -13.908 -2.534 1.945 1.00 86.38 172 ALA A C 1
ATOM 1311 O O . ALA A 1 172 ? -13.748 -3.126 0.874 1.00 86.38 172 ALA A O 1
ATOM 1312 N N . ALA A 1 173 ? -15.008 -2.673 2.688 1.00 82.69 173 ALA A N 1
ATOM 1313 C CA . ALA A 1 173 ? -16.068 -3.649 2.424 1.00 82.69 173 ALA A CA 1
ATOM 1314 C C . ALA A 1 173 ? -17.195 -3.114 1.514 1.00 82.69 173 ALA A C 1
ATOM 1316 O O . ALA A 1 173 ? -17.977 -3.897 0.982 1.00 82.69 173 ALA A O 1
ATOM 1317 N N . GLY A 1 174 ? -17.273 -1.794 1.294 1.00 77.25 174 GLY A N 1
ATOM 1318 C CA . GLY A 1 174 ? -18.364 -1.147 0.550 1.00 77.25 174 GLY A CA 1
ATOM 1319 C C . GLY A 1 174 ? -17.904 -0.044 -0.415 1.00 77.25 174 GLY A C 1
ATOM 1320 O O . GLY A 1 174 ? -16.787 0.451 -0.263 1.00 77.25 174 GLY A O 1
ATOM 1321 N N . PRO A 1 175 ? -18.750 0.354 -1.391 1.00 71.50 175 PRO A N 1
ATOM 1322 C CA . PRO A 1 175 ? -18.421 1.360 -2.408 1.00 71.50 175 PRO A CA 1
ATOM 1323 C C . PRO A 1 175 ? -18.448 2.804 -1.885 1.00 71.50 175 PRO A C 1
ATOM 1325 O O . PRO A 1 175 ? -17.773 3.664 -2.442 1.00 71.50 175 PRO A O 1
ATOM 1328 N N . TYR A 1 176 ? -19.203 3.075 -0.817 1.00 76.56 176 TYR A N 1
ATOM 1329 C CA . TYR A 1 176 ? -19.260 4.386 -0.174 1.00 76.56 176 TYR A CA 1
ATOM 1330 C C . TYR A 1 176 ? -18.312 4.396 1.022 1.00 76.56 176 TYR A C 1
ATOM 1332 O O . TYR A 1 176 ? -18.606 3.798 2.056 1.00 76.56 176 TYR A O 1
ATOM 1340 N N . GLN A 1 177 ? -17.157 5.034 0.854 1.00 81.25 177 GLN A N 1
ATOM 1341 C CA . GLN A 1 177 ? -16.128 5.162 1.882 1.00 81.25 177 GLN A CA 1
ATOM 1342 C C . GLN A 1 177 ? -15.711 6.619 1.988 1.00 81.25 177 GLN A C 1
ATOM 1344 O O . GLN A 1 177 ? -15.508 7.289 0.978 1.00 81.25 177 GLN A O 1
ATOM 1349 N N . ASN A 1 178 ? -15.565 7.102 3.215 1.00 84.56 178 ASN A N 1
ATOM 1350 C CA . ASN A 1 178 ? -15.036 8.430 3.466 1.00 84.56 178 ASN A CA 1
ATOM 1351 C C . ASN A 1 178 ? -13.516 8.375 3.673 1.00 84.56 178 ASN A C 1
ATOM 1353 O O . ASN A 1 178 ? -13.039 7.860 4.687 1.00 84.56 178 ASN A O 1
ATOM 1357 N N . ASP A 1 179 ? -12.753 8.971 2.757 1.00 80.69 179 ASP A N 1
ATOM 1358 C CA . ASP A 1 179 ? -11.288 9.043 2.843 1.00 80.69 179 ASP A CA 1
ATOM 1359 C C . ASP A 1 179 ? -10.798 9.755 4.110 1.00 80.69 179 ASP A C 1
ATOM 1361 O O . ASP A 1 179 ? -9.771 9.388 4.686 1.00 80.69 179 ASP A O 1
ATOM 1365 N N . GLN A 1 180 ? -11.529 10.772 4.582 1.00 83.75 180 GLN A N 1
ATOM 1366 C CA . GLN A 1 180 ? -11.183 11.459 5.829 1.00 83.75 180 GLN A CA 1
ATOM 1367 C C . GLN A 1 180 ? -11.388 10.544 7.039 1.00 83.75 180 GLN A C 1
ATOM 1369 O O . GLN A 1 180 ? -10.577 10.559 7.967 1.00 83.75 180 GLN A O 1
ATOM 1374 N N . GLY A 1 181 ? -12.432 9.709 7.005 1.00 83.00 181 GLY A N 1
ATOM 1375 C CA . GLY A 1 181 ? -12.684 8.697 8.025 1.00 83.00 181 GLY A CA 1
ATOM 1376 C C . GLY A 1 181 ? -11.566 7.656 8.076 1.00 83.00 181 GLY A C 1
ATOM 1377 O O . GLY A 1 181 ? -11.073 7.338 9.157 1.00 83.00 181 GLY A O 1
ATOM 1378 N N . TRP A 1 182 ? -11.088 7.212 6.909 1.00 84.06 182 TRP A N 1
ATOM 1379 C CA . TRP A 1 182 ? -9.935 6.315 6.794 1.00 84.06 182 TRP A CA 1
ATOM 1380 C C . TRP A 1 182 ? -8.645 6.926 7.343 1.00 84.06 182 TRP A C 1
ATOM 1382 O O . TRP A 1 182 ? -7.942 6.264 8.100 1.00 84.06 182 TRP A O 1
ATOM 1392 N N . LYS A 1 183 ? -8.347 8.196 7.037 1.00 82.44 183 LYS A N 1
ATOM 1393 C CA . LYS A 1 183 ? -7.164 8.889 7.585 1.00 82.44 183 LYS A CA 1
ATOM 1394 C C . LYS A 1 183 ? -7.231 9.059 9.101 1.00 82.44 183 LYS A C 1
ATOM 1396 O O . LYS A 1 183 ? -6.210 8.955 9.777 1.00 82.44 183 LYS A O 1
ATOM 1401 N N . ARG A 1 184 ? -8.422 9.323 9.644 1.00 85.06 184 ARG A N 1
ATOM 1402 C CA . ARG A 1 184 ? -8.617 9.450 11.092 1.00 85.06 184 ARG A CA 1
ATOM 1403 C C . ARG A 1 184 ? -8.438 8.105 11.793 1.00 85.06 184 ARG A C 1
ATOM 1405 O O . ARG A 1 184 ? -7.714 8.042 12.780 1.00 85.06 184 ARG A O 1
ATOM 1412 N N . LEU A 1 185 ? -9.009 7.036 11.235 1.00 85.38 185 LEU A N 1
ATOM 1413 C CA . LEU A 1 185 ? -8.768 5.669 11.698 1.00 85.38 185 LEU A CA 1
ATOM 1414 C C . LEU A 1 185 ? -7.274 5.305 11.614 1.00 85.38 185 LEU A C 1
ATOM 1416 O O . LEU A 1 185 ? -6.742 4.729 12.560 1.00 85.38 185 LEU A O 1
ATOM 1420 N N . GLU A 1 186 ? -6.589 5.690 10.527 1.00 83.38 186 GLU A N 1
ATOM 1421 C CA . GLU A 1 186 ? -5.143 5.490 10.357 1.00 83.38 186 GLU A CA 1
ATOM 1422 C C . GLU A 1 186 ? -4.338 6.152 11.484 1.00 83.38 186 GLU A C 1
ATOM 1424 O O . GLU A 1 186 ? -3.501 5.517 12.121 1.00 83.38 186 GLU A O 1
ATOM 1429 N N . SER A 1 187 ? -4.620 7.425 11.760 1.00 83.56 187 SER A N 1
ATOM 1430 C CA . SER A 1 187 ? -3.909 8.208 12.774 1.00 83.56 187 SER A CA 1
ATOM 1431 C C . SER A 1 187 ? -4.101 7.667 14.194 1.00 83.56 187 SER A C 1
ATOM 1433 O O . SER A 1 187 ? -3.141 7.563 14.961 1.00 83.56 187 SER A O 1
ATOM 1435 N N . GLU A 1 188 ? -5.336 7.329 14.558 1.00 84.94 188 GLU A N 1
ATOM 1436 C CA . GLU A 1 188 ? -5.688 6.885 15.912 1.00 84.94 188 GLU A CA 1
ATOM 1437 C C . GLU A 1 188 ? -5.137 5.487 16.194 1.00 84.94 188 GLU A C 1
ATOM 1439 O O . GLU A 1 188 ? -4.513 5.249 17.229 1.00 84.94 188 GLU A O 1
ATOM 1444 N N . LEU A 1 189 ? -5.250 4.576 15.224 1.00 83.62 189 LEU A N 1
ATOM 1445 C CA . LEU A 1 189 ? -4.706 3.230 15.362 1.00 83.62 189 LEU A CA 1
ATOM 1446 C C . LEU A 1 189 ? -3.176 3.211 15.295 1.00 83.62 189 LEU A C 1
ATOM 1448 O O . LEU A 1 189 ? -2.545 2.476 16.051 1.00 83.62 189 LEU A O 1
ATOM 1452 N N . GLY A 1 190 ? -2.560 4.100 14.513 1.00 80.12 190 GLY A N 1
ATOM 1453 C CA . GLY A 1 190 ? -1.112 4.307 14.541 1.00 80.12 190 GLY A CA 1
ATOM 1454 C C . GLY A 1 190 ? -0.598 4.885 15.866 1.00 80.12 190 GLY A C 1
ATOM 1455 O O . GLY A 1 190 ? 0.561 4.663 16.215 1.00 80.12 190 GLY A O 1
ATOM 1456 N N . THR A 1 191 ? -1.439 5.608 16.611 1.00 82.25 191 THR A N 1
ATOM 1457 C CA . THR A 1 191 ? -1.102 6.132 17.944 1.00 82.25 191 THR A CA 1
ATOM 1458 C C . THR A 1 191 ? -1.246 5.048 19.009 1.00 82.25 191 THR A C 1
ATOM 1460 O O . THR A 1 191 ? -0.334 4.864 19.811 1.00 82.25 191 THR A O 1
ATOM 1463 N N . ALA A 1 192 ? -2.338 4.285 18.972 1.00 80.62 192 ALA A N 1
ATOM 1464 C CA . ALA A 1 192 ? -2.596 3.199 19.913 1.00 80.62 192 ALA A CA 1
ATOM 1465 C C . ALA A 1 192 ? -1.595 2.039 19.791 1.00 80.62 192 ALA A C 1
ATOM 1467 O O . ALA A 1 192 ? -1.203 1.469 20.798 1.00 80.62 192 ALA A O 1
ATOM 1468 N N . LEU A 1 193 ? -1.130 1.718 18.578 1.00 76.25 193 LEU A N 1
ATOM 1469 C CA . LEU A 1 193 ? -0.133 0.661 18.361 1.00 76.25 193 LEU A CA 1
ATOM 1470 C C . LEU A 1 193 ? 1.289 1.040 18.811 1.00 76.25 193 LEU A C 1
ATOM 1472 O O . LEU A 1 193 ? 2.145 0.167 18.921 1.00 76.25 193 LEU A O 1
ATOM 1476 N N . LYS A 1 194 ? 1.583 2.329 19.020 1.00 71.44 194 LYS A N 1
ATOM 1477 C CA . LYS A 1 194 ? 2.903 2.789 19.490 1.00 71.44 194 LYS A CA 1
ATOM 1478 C C . LYS A 1 194 ? 3.043 2.786 21.015 1.00 71.44 194 LYS A C 1
ATOM 1480 O O . LYS A 1 194 ? 4.167 2.973 21.484 1.00 71.44 194 LYS A O 1
ATOM 1485 N N . GLN A 1 195 ? 1.932 2.659 21.740 1.00 57.22 195 GLN A N 1
ATOM 1486 C CA . GLN A 1 195 ? 1.890 2.546 23.201 1.00 57.22 195 GLN A CA 1
ATOM 1487 C C . GLN A 1 195 ? 2.185 1.109 23.629 1.00 57.22 195 GLN A C 1
ATOM 1489 O O . GLN A 1 195 ? 2.867 0.963 24.665 1.00 57.22 195 GLN A O 1
#

pLDDT: mean 70.43, std 12.89, range [42.69, 89.38]

Radius of gyration: 27.92 Å; chains: 1; bounding box: 76×57×80 Å

Sequence (195 aa):
MPIRRRSRLLHSACEPLLGRSSAIDPLHLSIALGPLAVYVVLLGLINISRRPLMTSGARDLAALGLALSGWMVVGPMELFLPEAAANRFGPLVWALLIALYALGLTLVVLLARPRLIIYNVTTDQLRPVLAEIVGKLDPQARWAGDCVVLPTLGVQFHIEPFSVLRVGQLIAAGPYQNDQGWKRLESELGTALKQ